Protein AF-A0A661L268-F1 (afdb_monomer)

Nearest PDB structures (foldseek):
  5jfc-assembly1_L  TM=9.411E-01  e=2.570E-18  Pyrococcus furiosus
  5jca-assembly1_L  TM=9.389E-01  e=2.711E-18  Pyrococcus furiosus
  8oh5-assembly1_C  TM=9.705E-01  e=1.851E-17  Sporomusa ovata DSM 2662
  5vj7-assembly1_A  TM=9.241E-01  e=8.315E-18  Pyrococcus furiosus COM1
  4ylf-assembly1_B  TM=8.965E-01  e=7.356E-16  Thermotoga maritima MSB8

Radius of gyration: 25.44 Å; Cα contacts (8 Å, |Δi|>4): 418; chains: 1; bounding box: 79×50×52 Å

Solvent-accessible surface area (backbone atoms only — not comparable to full-atom values): 17852 Å² total; per-residue (Å²): 120,53,59,54,73,93,63,102,68,66,50,68,48,73,92,66,55,81,80,79,60,64,76,65,79,76,41,69,60,81,81,39,63,72,60,49,70,38,66,92,38,80,54,8,50,52,55,74,73,44,88,81,78,75,79,77,80,55,57,50,33,23,63,46,27,95,62,57,44,65,55,66,60,28,52,52,30,45,76,72,69,36,44,69,62,18,40,56,55,50,47,70,64,30,64,48,46,36,51,44,28,57,69,54,86,48,48,27,33,76,43,22,75,52,42,80,80,54,76,38,63,62,59,44,56,54,41,29,51,38,39,58,53,37,72,80,42,44,68,64,51,51,51,59,50,56,74,68,34,42,70,76,66,88,44,36,37,38,29,37,18,33,16,69,68,22,46,42,51,48,43,56,42,35,40,60,14,37,46,38,39,34,34,17,58,45,82,61,79,33,39,58,61,49,38,52,45,51,55,94,64,45,49,63,66,42,53,50,48,34,51,45,54,45,38,74,69,62,43,44,77,45,56,59,43,39,78,77,76,80,42,44,74,67,58,56,53,68,73,66,42,79,43,79,45,86,31,69,78,85,91,73,75,83,81,86,89,52,94,68,66,83,38,92,90,60,73,54,67,58,61,51,33,28,44,47,55,72,70,44,86,76,93,78,78,87,86,87,85,75,90,68,88,51,72,67,35,56,52,47,53,59,52,73,75,106

pLDDT: mean 85.14, std 17.18, range [39.44, 98.56]

Mean predicted aligned error: 10.71 Å

Foldseek 3Di:
DQWDDDDDDIDGDPVPDPVPCPCVVPDCCVVVVVVCCPPVDPNNVVNVPDDCPDDPPQQQLLVQDPLSQPLPVLVVCVVVVNLLVSLVSCCVRDLQLLQQLQDPPRSSQVSAPVVVVPGGDPSSPSSNVSVVVCVVVVVVSLVVLLVQADAAPVAEEEEEALAPVSLSVLQVVLSPRYQYEYEYQAPDGHQCLLQQADCVRRPPVSSVSSVVSSVSSRYHYHYNDDEPPNHDPVRVVVVRHPYYHYPHDDQDADQPPDPCCVPPPNDGLSRQRRCVSVVHDDDDDDDDDQPDDDPSSVSSVVSSVD

Structure (mmCIF, N/CA/C/O backbone):
data_AF-A0A661L268-F1
#
_entry.id   AF-A0A661L268-F1
#
loop_
_atom_site.group_PDB
_atom_site.id
_atom_site.type_symbol
_atom_site.label_atom_id
_atom_site.label_alt_id
_atom_site.label_comp_id
_atom_site.label_asym_id
_atom_site.label_entity_id
_atom_site.label_seq_id
_atom_site.pdbx_PDB_ins_code
_atom_site.Cartn_x
_atom_site.Cartn_y
_atom_site.Cartn_z
_atom_site.occupancy
_atom_site.B_iso_or_equiv
_atom_site.auth_seq_id
_atom_site.auth_comp_id
_atom_site.auth_asym_id
_atom_site.auth_atom_id
_atom_site.pdbx_PDB_model_num
ATOM 1 N N . MET A 1 1 ? -33.347 24.280 -21.317 1.00 47.34 1 MET A N 1
ATOM 2 C CA . MET A 1 1 ? -33.512 23.571 -20.025 1.00 47.34 1 MET A CA 1
ATOM 3 C C . MET A 1 1 ? -34.023 22.179 -20.386 1.00 47.34 1 MET A C 1
ATOM 5 O O . MET A 1 1 ? -34.994 22.123 -21.113 1.00 47.34 1 MET A O 1
ATOM 9 N N . THR A 1 2 ? -33.357 21.081 -20.006 1.00 53.44 2 THR A N 1
ATOM 10 C CA . THR A 1 2 ? -33.627 19.717 -20.545 1.00 53.44 2 THR A CA 1
ATOM 11 C C . THR A 1 2 ? -35.017 19.149 -20.201 1.00 53.44 2 THR A C 1
ATOM 13 O O . THR A 1 2 ? -35.438 18.136 -20.753 1.00 53.44 2 THR A O 1
ATOM 16 N N . VAL A 1 3 ? -35.731 19.788 -19.275 1.00 46.41 3 VAL A N 1
ATOM 17 C CA . VAL A 1 3 ? -37.087 19.420 -18.866 1.00 46.41 3 VAL A CA 1
ATOM 18 C C . VAL A 1 3 ? -37.953 20.670 -18.929 1.00 46.41 3 VAL A C 1
ATOM 20 O O . VAL A 1 3 ? -37.633 21.664 -18.272 1.00 46.41 3 VAL A O 1
ATOM 23 N N . GLU A 1 4 ? -39.045 20.609 -19.688 1.00 41.91 4 GLU A N 1
ATOM 24 C CA . GLU A 1 4 ? -40.067 21.655 -19.717 1.00 41.91 4 GLU A CA 1
ATOM 25 C C . GLU A 1 4 ? -41.245 21.265 -18.807 1.00 41.91 4 GLU A C 1
ATOM 27 O O . GLU A 1 4 ? -41.875 20.220 -18.985 1.00 41.91 4 GLU A O 1
ATOM 32 N N . GLY A 1 5 ? -41.534 22.110 -17.808 1.00 44.84 5 GLY A N 1
ATOM 33 C CA . GLY A 1 5 ? -42.669 21.966 -16.884 1.00 44.84 5 GLY A CA 1
ATOM 34 C C . GLY A 1 5 ? -42.344 21.304 -15.533 1.00 44.84 5 GLY A C 1
ATOM 35 O O . GLY A 1 5 ? -41.484 20.433 -15.425 1.00 44.84 5 GLY A O 1
ATOM 36 N N . ARG A 1 6 ? -43.041 21.738 -14.468 1.00 40.06 6 ARG A N 1
ATOM 37 C CA . ARG A 1 6 ? -42.858 21.275 -13.071 1.00 40.06 6 ARG A CA 1
ATOM 38 C C . ARG A 1 6 ? -44.061 20.519 -12.475 1.00 40.06 6 ARG A C 1
ATOM 40 O O . ARG A 1 6 ? -44.167 20.454 -11.256 1.00 40.06 6 ARG A O 1
ATOM 47 N N . THR A 1 7 ? -44.940 19.899 -13.270 1.00 39.44 7 THR A N 1
ATOM 48 C CA . THR A 1 7 ? -46.013 19.031 -12.730 1.00 39.44 7 THR A CA 1
ATOM 49 C C . THR A 1 7 ? -46.392 17.848 -13.639 1.00 39.44 7 THR A C 1
ATOM 51 O O . THR A 1 7 ? -46.383 17.954 -14.859 1.00 39.44 7 THR A O 1
ATOM 54 N N . TYR A 1 8 ? -46.693 16.719 -12.973 1.00 42.81 8 TYR A N 1
ATOM 55 C CA . TYR A 1 8 ? -47.215 15.380 -13.349 1.00 42.81 8 TYR A CA 1
ATOM 56 C C . TYR A 1 8 ? -46.756 14.652 -14.631 1.00 42.81 8 TYR A C 1
ATOM 58 O O . TYR A 1 8 ? -46.670 13.425 -14.609 1.00 42.81 8 TYR A O 1
ATOM 66 N N . LYS A 1 9 ? -46.429 15.341 -15.724 1.00 45.59 9 LYS A N 1
ATOM 67 C CA . LYS A 1 9 ? -45.899 14.745 -16.961 1.00 45.59 9 LYS A CA 1
ATOM 68 C C . LYS A 1 9 ? -44.828 15.661 -17.563 1.00 45.59 9 LYS A C 1
ATOM 70 O O . LYS A 1 9 ? -45.139 16.462 -18.440 1.00 45.59 9 LYS A O 1
ATOM 75 N N . PRO A 1 10 ? -43.571 15.576 -17.095 1.00 47.88 10 PRO A N 1
ATOM 76 C CA . PRO A 1 10 ? -42.481 16.317 -17.715 1.00 47.88 10 PRO A CA 1
ATOM 77 C C . PRO A 1 10 ? -42.234 15.806 -19.139 1.00 47.88 10 PRO A C 1
ATOM 79 O O . PRO A 1 10 ? -42.134 14.596 -19.361 1.00 47.88 10 PRO A O 1
ATOM 82 N N . VAL A 1 11 ? -42.110 16.729 -20.093 1.00 49.91 11 VAL A N 1
ATOM 83 C CA . VAL A 1 11 ? -41.686 16.431 -21.467 1.00 49.91 11 VAL A CA 1
ATOM 84 C C . VAL A 1 11 ? -40.175 16.644 -21.541 1.00 49.91 11 VAL A C 1
ATOM 86 O O . VAL A 1 11 ? -39.662 17.682 -21.119 1.00 49.91 11 VAL A O 1
ATOM 89 N N . VAL A 1 12 ? -39.453 15.623 -22.008 1.00 51.44 12 VAL A N 1
ATOM 90 C CA . VAL A 1 12 ? -37.987 15.639 -22.105 1.00 51.44 12 VAL A CA 1
ATOM 91 C C . VAL A 1 12 ? -37.587 15.892 -23.547 1.00 51.44 12 VAL A C 1
ATOM 93 O O . VAL A 1 12 ? -37.919 15.097 -24.429 1.00 51.44 12 VAL A O 1
ATOM 96 N N . ASP A 1 13 ? -36.822 16.959 -23.753 1.00 55.22 13 ASP A N 1
ATOM 97 C CA . ASP A 1 13 ? -36.117 17.198 -25.006 1.00 55.22 13 ASP A CA 1
ATOM 98 C C . ASP A 1 13 ? -34.985 16.164 -25.138 1.00 55.22 13 ASP A C 1
ATOM 100 O O . ASP A 1 13 ? -34.056 16.115 -24.322 1.00 55.22 13 ASP A O 1
ATOM 104 N N . ARG A 1 14 ? -35.105 15.279 -26.135 1.00 50.19 14 ARG A N 1
ATOM 105 C CA . ARG A 1 14 ? -34.186 14.148 -26.319 1.00 50.19 14 ARG A CA 1
ATOM 106 C C . ARG A 1 14 ? -32.840 14.563 -26.896 1.00 50.19 14 ARG A C 1
ATOM 108 O O . ARG A 1 14 ? -31.861 13.874 -26.613 1.00 50.19 14 ARG A O 1
ATOM 115 N N . ASP A 1 15 ? -32.779 15.682 -27.603 1.00 49.88 15 ASP A N 1
ATOM 116 C CA . ASP A 1 15 ? -31.552 16.171 -28.231 1.00 49.88 15 ASP A CA 1
ATOM 117 C C . ASP A 1 15 ? -30.665 16.901 -27.211 1.00 49.88 15 ASP A C 1
ATOM 119 O O . ASP A 1 15 ? -29.442 16.936 -27.334 1.00 49.88 15 ASP A O 1
ATOM 123 N N . LEU A 1 16 ? -31.268 17.402 -26.128 1.00 48.94 16 LEU A N 1
ATOM 124 C CA . LEU A 1 16 ? -30.576 18.072 -25.022 1.00 48.94 16 LEU A CA 1
ATOM 125 C C . LEU A 1 16 ? -30.323 17.166 -23.798 1.00 48.94 16 LEU A C 1
ATOM 127 O O . LEU A 1 16 ? -29.794 17.626 -22.778 1.00 48.94 16 LEU A O 1
ATOM 131 N N . CYS A 1 17 ? -30.710 15.886 -23.849 1.00 51.44 17 CYS A N 1
ATOM 132 C CA . CYS A 1 17 ? -30.652 14.967 -22.710 1.00 51.44 17 CYS A CA 1
ATOM 133 C C . CYS A 1 17 ? -29.275 14.308 -22.529 1.00 51.44 17 CYS A C 1
ATOM 135 O O . CYS A 1 17 ? -28.933 13.331 -23.188 1.00 51.44 17 CYS A O 1
ATOM 137 N N . GLN A 1 18 ? -28.520 14.774 -21.530 1.00 57.06 18 GLN A N 1
ATOM 138 C CA . GLN A 1 18 ? -27.169 14.282 -21.207 1.00 57.06 18 GLN A CA 1
ATOM 139 C C . GLN A 1 18 ? -27.144 13.046 -20.276 1.00 57.06 18 GLN A C 1
ATOM 141 O O . GLN A 1 18 ? -26.116 12.741 -19.680 1.00 57.06 18 GLN A O 1
ATOM 146 N N . ARG A 1 19 ? -28.278 12.350 -20.083 1.00 54.34 19 ARG A N 1
ATOM 147 C CA . ARG A 1 19 ? -28.406 11.142 -19.227 1.00 54.34 19 ARG A CA 1
ATOM 148 C C . ARG A 1 19 ? -27.828 11.288 -17.803 1.00 54.34 19 ARG A C 1
ATOM 150 O O . ARG A 1 19 ? -27.303 10.344 -17.227 1.00 54.34 19 ARG A O 1
ATOM 157 N N . CYS A 1 20 ? -27.970 12.467 -17.200 1.00 52.91 20 CYS A N 1
ATOM 158 C CA . CYS A 1 20 ? -27.421 12.796 -15.876 1.00 52.91 20 CYS A CA 1
ATOM 159 C C . CYS A 1 20 ? -28.264 12.301 -14.677 1.00 52.91 20 CYS A C 1
ATOM 161 O O . CYS A 1 20 ? -27.927 12.581 -13.525 1.00 52.91 20 CYS A O 1
ATOM 163 N N . SER A 1 21 ? -29.378 11.609 -14.941 1.00 49.22 21 SER A N 1
ATOM 164 C CA . SER A 1 21 ? -30.290 11.012 -13.947 1.00 49.22 21 SER A CA 1
ATOM 165 C C . SER A 1 21 ? -30.896 11.983 -12.921 1.00 49.22 21 SER A C 1
ATOM 167 O O . SER A 1 21 ? -31.402 11.565 -11.884 1.00 49.22 21 SER A O 1
ATOM 169 N N . VAL A 1 22 ? -30.919 13.290 -13.205 1.00 46.75 22 VAL A N 1
ATOM 170 C CA . VAL A 1 22 ? -31.536 14.301 -12.320 1.00 46.75 22 VAL A CA 1
ATOM 171 C C . VAL A 1 22 ? -33.035 14.045 -12.109 1.00 46.75 22 VAL A C 1
ATOM 173 O O . VAL A 1 22 ? -33.542 14.253 -11.010 1.00 46.75 22 VAL A O 1
ATOM 176 N N . CYS A 1 23 ? -33.731 13.498 -13.110 1.00 50.12 23 CYS A N 1
ATOM 177 C CA . CYS A 1 23 ? -35.135 13.086 -13.009 1.00 50.12 23 CYS A CA 1
ATOM 178 C C . CYS A 1 23 ? -35.390 11.952 -11.995 1.00 50.12 23 CYS A C 1
ATOM 180 O O . CYS A 1 23 ? -36.529 11.760 -11.574 1.00 50.12 23 CYS A O 1
ATOM 182 N N . VAL A 1 24 ? -34.348 11.229 -11.570 1.00 50.34 24 VAL A N 1
ATOM 183 C CA . VAL A 1 24 ? -34.436 10.187 -10.537 1.00 50.34 24 VAL A CA 1
ATOM 184 C C . VAL A 1 24 ? -34.456 10.803 -9.133 1.00 50.34 24 VAL A C 1
ATOM 186 O O . VAL A 1 24 ? -35.160 10.303 -8.265 1.00 50.34 24 VAL A O 1
ATOM 189 N N . ARG A 1 25 ? -33.767 11.933 -8.912 1.00 47.09 25 ARG A N 1
ATOM 190 C CA . ARG A 1 25 ? -33.576 12.532 -7.573 1.00 47.09 25 ARG A CA 1
ATOM 191 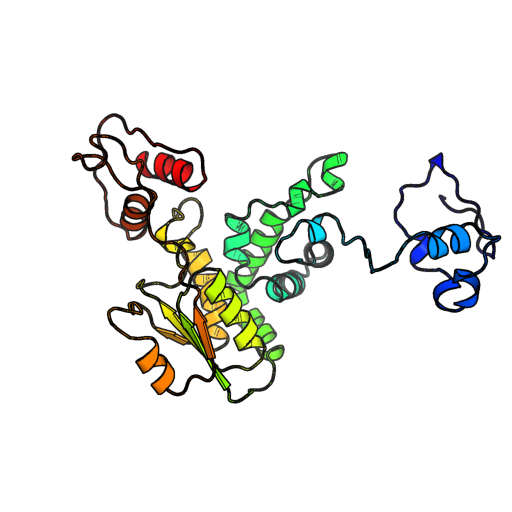C C . ARG A 1 25 ? -34.798 13.257 -7.004 1.00 47.09 25 ARG A C 1
ATOM 193 O O . ARG A 1 25 ? -34.862 13.469 -5.803 1.00 47.09 25 ARG A O 1
ATOM 200 N N . ALA A 1 26 ? -35.743 13.666 -7.848 1.00 47.81 26 ALA A N 1
ATOM 201 C CA . ALA A 1 26 ? -36.938 14.416 -7.441 1.00 47.81 26 ALA A CA 1
ATOM 202 C C . ALA A 1 26 ? -38.223 13.703 -7.881 1.00 47.81 26 ALA A C 1
ATOM 204 O O . ALA A 1 26 ? -39.188 14.339 -8.303 1.00 47.81 26 ALA A O 1
ATOM 205 N N . CYS A 1 27 ? -38.210 12.368 -7.877 1.00 50.09 27 CYS A N 1
ATOM 206 C CA . CYS A 1 27 ? -39.305 11.593 -8.426 1.00 50.09 27 CYS A CA 1
ATOM 207 C C . CYS A 1 27 ? -40.415 11.358 -7.384 1.00 50.09 27 CYS A C 1
ATOM 209 O O . CYS A 1 27 ? -40.168 10.684 -6.385 1.00 50.09 27 CYS A O 1
ATOM 211 N N . PRO A 1 28 ? -41.666 11.791 -7.642 1.00 49.34 28 PRO A N 1
ATOM 212 C CA . PRO A 1 28 ? -42.803 11.497 -6.763 1.00 49.34 28 PRO A CA 1
ATOM 213 C C . PRO A 1 28 ? -43.086 9.992 -6.590 1.00 49.34 28 PRO A C 1
ATOM 215 O O . PRO A 1 28 ? -43.796 9.605 -5.671 1.00 49.34 28 PRO A O 1
ATOM 218 N N . ALA A 1 29 ? -42.523 9.131 -7.448 1.00 47.00 29 ALA A N 1
ATOM 219 C CA . ALA A 1 29 ? -42.689 7.674 -7.409 1.00 47.00 29 ALA A CA 1
ATOM 220 C C . ALA A 1 29 ? -41.826 6.955 -6.345 1.00 47.00 29 ALA A C 1
ATOM 222 O O . ALA A 1 29 ? -41.958 5.743 -6.170 1.00 47.00 29 ALA A O 1
ATOM 223 N N . GLU A 1 30 ? -40.944 7.671 -5.638 1.00 47.78 30 GLU A N 1
ATOM 224 C CA . GLU A 1 30 ? -40.395 7.205 -4.351 1.00 47.78 30 GLU A CA 1
ATOM 225 C C . GLU A 1 30 ? -41.479 7.227 -3.258 1.00 47.78 30 GLU A C 1
ATOM 227 O O . GLU A 1 30 ? -41.501 6.366 -2.386 1.00 47.78 30 GLU A O 1
ATOM 232 N N . TYR A 1 31 ? -42.422 8.173 -3.351 1.00 45.97 31 TYR A N 1
ATOM 233 C CA . TYR A 1 31 ? -43.497 8.377 -2.376 1.00 45.97 31 TYR A CA 1
ATOM 234 C C . TYR A 1 31 ? -44.803 7.653 -2.738 1.00 45.97 31 TYR A C 1
ATOM 236 O O . TYR A 1 31 ? -45.638 7.437 -1.865 1.00 45.97 31 TYR A O 1
ATOM 244 N N . LEU A 1 32 ? -44.987 7.279 -4.011 1.00 52.84 32 LEU A N 1
ATOM 245 C CA . LEU A 1 32 ? -46.192 6.622 -4.531 1.00 52.84 32 LEU A CA 1
ATOM 246 C C . LEU A 1 32 ? -45.817 5.324 -5.276 1.00 52.84 32 LEU A C 1
ATOM 248 O O . LEU A 1 32 ? -45.635 5.344 -6.499 1.00 52.84 32 LEU A O 1
ATOM 252 N N . PRO A 1 33 ? -45.657 4.198 -4.554 1.00 55.31 33 PRO A N 1
ATOM 253 C CA . PRO A 1 33 ? -45.166 2.934 -5.108 1.00 55.31 33 PRO A CA 1
ATOM 254 C C . PRO A 1 33 ? -46.118 2.286 -6.125 1.00 55.31 33 PRO A C 1
ATOM 256 O O . PRO A 1 33 ? -45.654 1.537 -6.983 1.00 55.31 33 PRO A O 1
ATOM 259 N N . ASP A 1 34 ? -47.408 2.629 -6.108 1.00 59.69 34 ASP A N 1
ATOM 260 C CA . ASP A 1 34 ? -48.420 2.092 -7.031 1.00 59.69 34 ASP A CA 1
ATOM 261 C C . ASP A 1 34 ? -48.092 2.384 -8.506 1.00 59.69 34 ASP A C 1
ATOM 263 O O . ASP A 1 34 ? -48.377 1.588 -9.400 1.00 59.69 34 ASP A O 1
ATOM 267 N N . LEU A 1 35 ? -47.382 3.488 -8.767 1.00 57.62 35 LEU A N 1
ATOM 268 C CA . LEU A 1 35 ? -46.956 3.892 -10.110 1.00 57.62 35 LEU A CA 1
ATOM 269 C C . LEU A 1 35 ? -45.835 3.009 -10.693 1.00 57.62 35 LEU A C 1
ATOM 271 O O . LEU A 1 35 ? -45.488 3.155 -11.865 1.00 57.62 35 LEU A O 1
ATOM 275 N N . ARG A 1 36 ? -45.244 2.099 -9.904 1.00 61.03 36 ARG A N 1
ATOM 276 C CA . ARG A 1 36 ? -44.233 1.134 -10.380 1.00 61.03 36 ARG A CA 1
ATOM 277 C C . ARG A 1 36 ? -44.854 -0.032 -11.150 1.00 61.03 36 ARG A C 1
ATOM 279 O O . ARG A 1 36 ? -44.157 -0.669 -11.935 1.00 61.03 36 ARG A O 1
ATOM 286 N N . HIS A 1 37 ? -46.144 -0.291 -10.945 1.00 62.12 37 HIS A N 1
ATOM 287 C CA . HIS A 1 37 ? -46.858 -1.438 -11.512 1.00 62.12 37 HIS A CA 1
ATOM 288 C C . HIS A 1 37 ? -47.875 -1.051 -12.596 1.00 62.12 37 HIS A C 1
ATOM 290 O O . HIS A 1 37 ? -48.531 -1.926 -13.163 1.00 62.12 37 HIS A O 1
ATOM 296 N N . ASP A 1 38 ? -47.992 0.242 -12.912 1.00 69.94 38 ASP A N 1
ATOM 297 C CA . ASP A 1 38 ? -48.908 0.747 -13.935 1.00 69.94 38 ASP A CA 1
ATOM 298 C C . ASP A 1 38 ? -48.363 0.497 -15.353 1.00 69.94 38 ASP A C 1
ATOM 300 O O . ASP A 1 38 ? -47.505 1.230 -15.863 1.00 69.94 38 ASP A O 1
ATOM 304 N N . LYS A 1 39 ? -48.886 -0.561 -15.982 1.00 62.28 39 LYS A N 1
ATOM 305 C CA . LYS A 1 39 ? -48.473 -1.086 -17.293 1.00 62.28 39 LYS A CA 1
ATOM 306 C C . LYS A 1 39 ? -48.682 -0.109 -18.451 1.00 62.28 39 LYS A C 1
ATOM 308 O O . LYS A 1 39 ? -47.998 -0.251 -19.461 1.00 62.28 39 LYS A O 1
ATOM 313 N N . ASP A 1 40 ? -49.557 0.884 -18.295 1.00 60.91 40 ASP A N 1
ATOM 314 C CA . ASP A 1 40 ? -49.873 1.859 -19.347 1.00 60.91 40 ASP A CA 1
ATOM 315 C C . ASP A 1 40 ? -48.923 3.068 -19.329 1.00 60.91 40 ASP A C 1
ATOM 317 O O . ASP A 1 40 ? -49.021 3.994 -20.141 1.00 60.91 40 ASP A O 1
ATOM 321 N N . THR A 1 41 ? -47.948 3.056 -18.420 1.00 56.97 41 THR A N 1
ATOM 322 C CA . THR A 1 41 ? -46.896 4.062 -18.340 1.00 56.97 41 TH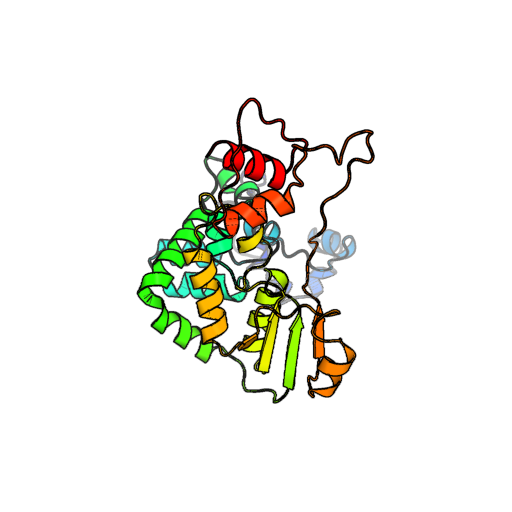R A CA 1
ATOM 323 C C . THR A 1 41 ? -45.566 3.506 -18.842 1.00 56.97 41 THR A C 1
ATOM 325 O O . THR A 1 41 ? -45.222 2.342 -18.635 1.00 56.97 41 THR A O 1
ATOM 328 N N . VAL A 1 42 ? -44.740 4.384 -19.426 1.00 49.69 42 VAL A N 1
ATOM 329 C CA . VAL A 1 42 ? -43.351 4.061 -19.811 1.00 49.69 42 VAL A CA 1
ATOM 330 C C . VAL A 1 42 ? -42.579 3.451 -18.633 1.00 49.69 42 VAL A C 1
ATOM 332 O O . VAL A 1 42 ? -41.691 2.630 -18.832 1.00 49.69 42 VAL A O 1
ATOM 335 N N . ARG A 1 43 ? -42.931 3.816 -17.394 1.00 59.50 43 ARG A N 1
ATOM 336 C CA . ARG A 1 43 ? -42.264 3.333 -16.189 1.00 59.50 43 ARG A CA 1
ATOM 337 C C . ARG A 1 43 ? -42.726 1.939 -15.767 1.00 59.50 43 ARG A C 1
ATOM 339 O O . ARG A 1 43 ? -41.857 1.116 -15.517 1.00 59.50 43 ARG A O 1
ATOM 346 N N . GLY A 1 44 ? -44.021 1.620 -15.755 1.00 63.94 44 GLY A N 1
ATOM 347 C CA . GLY A 1 44 ? -44.457 0.245 -15.474 1.00 63.94 44 GLY A CA 1
ATOM 348 C C . GLY A 1 44 ? -43.963 -0.743 -16.528 1.00 63.94 44 GLY A C 1
ATOM 349 O O . GLY A 1 44 ? -43.569 -1.854 -16.179 1.00 63.94 44 GLY A O 1
ATOM 350 N N . TYR A 1 45 ? -43.837 -0.313 -17.787 1.00 61.47 45 TYR A N 1
ATOM 351 C CA . TYR A 1 45 ? -43.158 -1.102 -18.817 1.00 61.47 45 TYR A CA 1
ATOM 352 C C . TYR A 1 45 ? -41.675 -1.366 -18.485 1.00 61.47 45 TYR A C 1
ATOM 354 O O . TYR A 1 45 ? -41.196 -2.482 -18.658 1.00 61.47 45 TYR A O 1
ATOM 362 N N . VAL A 1 46 ? -40.943 -0.369 -17.976 1.00 51.47 46 VAL A N 1
ATOM 363 C CA . VAL A 1 46 ? -39.521 -0.502 -17.599 1.00 51.47 46 VAL A CA 1
ATOM 364 C C . VAL A 1 46 ? -39.329 -1.355 -16.338 1.00 51.47 46 VAL A C 1
ATOM 366 O O . VAL A 1 46 ? -38.440 -2.196 -16.312 1.00 51.47 46 VAL A O 1
ATOM 369 N N . TYR A 1 47 ? -40.159 -1.178 -15.308 1.00 58.34 47 TYR A N 1
ATOM 370 C CA . TYR A 1 47 ? -40.027 -1.882 -14.023 1.00 58.34 47 TYR A CA 1
ATOM 371 C C . TYR A 1 47 ? -40.561 -3.322 -14.058 1.00 58.34 47 TYR A C 1
ATOM 373 O O . TYR A 1 47 ? -40.086 -4.159 -13.301 1.00 58.34 47 TYR A O 1
ATOM 381 N N . THR A 1 48 ? -41.525 -3.633 -14.932 1.00 64.56 48 THR A N 1
ATOM 382 C CA . THR A 1 48 ? -42.055 -5.005 -15.075 1.00 64.56 48 THR A CA 1
ATOM 383 C C . THR A 1 48 ? -41.106 -5.914 -15.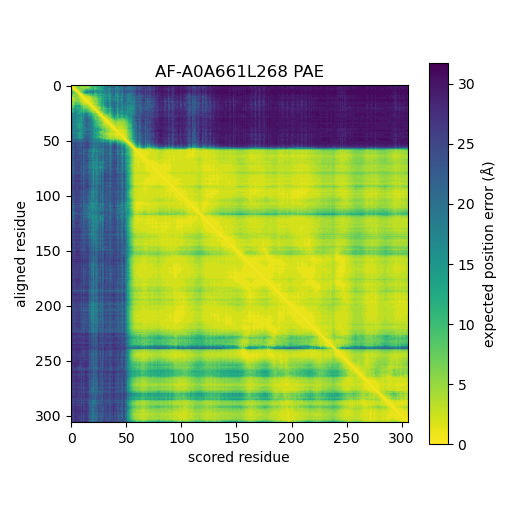861 1.00 64.56 48 THR A C 1
ATOM 385 O O . THR A 1 48 ? -41.153 -7.130 -15.706 1.00 64.56 48 THR A O 1
ATOM 388 N N . ASN A 1 49 ? -40.246 -5.339 -16.708 1.00 52.91 49 ASN A N 1
ATOM 389 C CA . ASN A 1 49 ? -39.419 -6.089 -17.659 1.00 52.91 49 ASN A CA 1
ATOM 390 C C . ASN A 1 49 ? -37.916 -6.071 -17.333 1.00 52.91 49 ASN A C 1
ATOM 392 O O . ASN A 1 49 ? -37.116 -6.544 -18.139 1.00 52.91 49 ASN A O 1
ATOM 396 N N . ILE A 1 50 ? -37.514 -5.514 -16.187 1.00 45.97 50 ILE A N 1
ATOM 397 C CA . ILE A 1 50 ? -36.113 -5.443 -15.758 1.00 45.97 50 ILE A CA 1
ATOM 398 C C . ILE A 1 50 ? -36.040 -5.837 -14.282 1.00 45.97 50 ILE A C 1
ATOM 400 O O . ILE A 1 50 ? -36.724 -5.246 -13.450 1.00 45.97 50 ILE A O 1
ATOM 404 N N . ASP A 1 51 ? -35.195 -6.816 -13.960 1.00 45.75 51 ASP A N 1
ATOM 405 C CA . ASP A 1 51 ? -34.930 -7.220 -12.580 1.00 45.75 51 ASP A CA 1
ATOM 406 C C . ASP A 1 51 ? -34.021 -6.169 -11.920 1.00 45.75 51 ASP A C 1
ATOM 408 O O . ASP A 1 51 ? -32.823 -6.079 -12.199 1.00 45.75 51 ASP A O 1
ATOM 412 N N . LEU A 1 52 ? -34.610 -5.282 -11.115 1.00 49.91 52 LEU A N 1
ATOM 413 C CA . LEU A 1 52 ? -33.922 -4.149 -10.489 1.00 49.91 52 LEU A CA 1
ATOM 414 C C . LEU A 1 52 ? -33.205 -4.578 -9.206 1.00 49.91 52 LEU A C 1
ATOM 416 O O . LEU A 1 52 ? -33.444 -4.035 -8.126 1.00 49.91 52 LEU A O 1
ATOM 420 N N . VAL A 1 53 ? -32.267 -5.514 -9.325 1.00 45.34 53 VAL A N 1
ATOM 421 C CA . VAL A 1 53 ? -31.208 -5.660 -8.323 1.00 45.34 53 VAL A CA 1
ATOM 422 C C . VAL A 1 53 ? -30.192 -4.539 -8.571 1.00 45.34 53 VAL A C 1
ATOM 424 O O . VAL A 1 53 ? -29.227 -4.692 -9.307 1.00 45.34 53 VAL A O 1
ATOM 427 N N . VAL A 1 54 ? -30.511 -3.371 -8.006 1.00 44.44 54 VAL A N 1
ATOM 428 C CA . VAL A 1 54 ? -29.643 -2.225 -7.677 1.00 44.44 54 VAL A CA 1
ATOM 429 C C . VAL A 1 54 ? -28.456 -1.991 -8.626 1.00 44.44 54 VAL A C 1
ATOM 431 O O . VAL A 1 54 ? -27.321 -2.351 -8.333 1.00 44.44 54 VAL A O 1
ATOM 434 N N . THR A 1 55 ? -28.678 -1.265 -9.720 1.00 43.34 55 THR A N 1
ATOM 435 C CA . THR A 1 55 ? -27.602 -0.495 -10.363 1.00 43.34 55 THR A CA 1
ATOM 436 C C . THR A 1 55 ? -27.723 0.963 -9.939 1.00 43.34 55 THR A C 1
ATOM 438 O O . THR A 1 55 ? -28.228 1.805 -10.685 1.00 43.34 55 THR A O 1
ATOM 441 N N . GLU A 1 56 ? -27.262 1.284 -8.730 1.00 44.88 56 GLU A N 1
ATOM 442 C CA . GLU A 1 56 ? -26.720 2.623 -8.516 1.00 44.88 56 GLU A CA 1
ATOM 443 C C . GLU A 1 56 ? -25.502 2.725 -9.434 1.00 44.88 56 GLU A C 1
ATOM 445 O O . GLU A 1 56 ? -24.484 2.073 -9.209 1.00 44.88 56 GLU A O 1
ATOM 450 N N . PHE A 1 57 ? -25.612 3.473 -10.534 1.00 55.78 57 PHE A N 1
ATOM 451 C CA . PHE A 1 57 ? -24.441 3.774 -11.347 1.00 55.78 57 PHE A CA 1
ATOM 452 C C . PHE A 1 57 ? -23.536 4.677 -10.511 1.00 55.78 57 PHE A C 1
ATOM 454 O O . PHE A 1 57 ? -23.688 5.902 -10.513 1.00 55.78 57 PHE A O 1
ATOM 461 N N . LEU A 1 58 ? -22.622 4.059 -9.760 1.00 61.19 58 LEU A N 1
ATOM 462 C CA . LEU A 1 58 ? -21.534 4.752 -9.091 1.00 61.19 58 LEU A CA 1
ATOM 463 C C . LEU A 1 58 ? -20.868 5.692 -10.107 1.00 61.19 58 LEU A C 1
ATOM 465 O O . LEU A 1 58 ? -20.765 5.344 -11.292 1.00 61.19 58 LEU A O 1
ATOM 469 N N . PRO A 1 59 ? -20.407 6.883 -9.686 1.00 73.00 59 PRO A N 1
ATOM 470 C CA . PRO A 1 59 ? -19.578 7.714 -10.543 1.00 73.00 59 PRO A CA 1
ATOM 471 C C . PRO A 1 59 ? -18.493 6.862 -11.217 1.00 73.00 59 PRO A C 1
ATOM 473 O O . PRO A 1 59 ? -17.860 6.078 -10.513 1.00 73.00 59 PRO A O 1
ATOM 476 N N . PRO A 1 60 ? -18.228 7.001 -12.529 1.00 79.81 60 PRO A N 1
ATOM 477 C CA . PRO A 1 60 ? -17.289 6.118 -13.226 1.00 79.81 60 PRO A CA 1
ATOM 478 C C . PRO A 1 60 ? -15.914 6.011 -12.554 1.00 79.81 60 PRO A C 1
ATOM 480 O O . PRO A 1 60 ? -15.341 4.931 -12.479 1.00 79.81 60 PRO A O 1
ATOM 483 N N . CYS A 1 61 ? -15.420 7.109 -11.977 1.00 81.56 61 CYS A N 1
ATOM 484 C CA . CYS A 1 61 ? -14.178 7.128 -11.210 1.00 81.56 61 CYS A CA 1
ATOM 485 C C . CYS A 1 61 ? -14.235 6.317 -9.901 1.00 81.56 61 CYS A C 1
ATOM 487 O O . CYS A 1 61 ? -13.229 5.720 -9.524 1.00 81.56 61 CYS A O 1
ATOM 489 N N . VAL A 1 62 ? -15.388 6.279 -9.226 1.00 84.75 62 VAL A N 1
ATOM 490 C CA . VAL A 1 62 ? -15.636 5.465 -8.024 1.00 84.75 62 VAL A CA 1
ATOM 491 C C . VAL A 1 62 ? -15.783 3.998 -8.425 1.00 84.75 62 VAL A C 1
ATOM 493 O O . VAL A 1 62 ? -15.102 3.147 -7.866 1.00 84.75 62 VAL A O 1
ATOM 496 N N . ALA A 1 63 ? -16.586 3.713 -9.457 1.00 79.81 63 ALA A N 1
ATOM 497 C CA . ALA A 1 63 ? -16.803 2.364 -9.985 1.00 79.81 63 ALA A CA 1
ATOM 498 C C . ALA A 1 63 ? -15.505 1.703 -10.477 1.00 79.81 63 ALA A C 1
ATOM 500 O O . ALA A 1 63 ? -15.300 0.508 -10.293 1.00 79.81 63 ALA A O 1
ATOM 501 N N . ALA A 1 64 ? -14.620 2.484 -11.101 1.00 87.38 64 ALA A N 1
ATOM 502 C CA . ALA A 1 64 ? -13.333 2.005 -11.587 1.00 87.38 64 ALA A CA 1
ATOM 503 C C . ALA A 1 64 ? -12.279 1.865 -10.479 1.00 87.38 64 ALA A C 1
ATOM 505 O O . ALA A 1 64 ? -11.248 1.233 -10.699 1.00 87.38 64 ALA A O 1
ATOM 506 N N . CYS A 1 65 ? -12.485 2.470 -9.303 1.00 91.69 65 CYS A N 1
ATOM 507 C CA . CYS A 1 65 ? -11.552 2.346 -8.194 1.00 91.69 65 CYS A CA 1
ATOM 508 C C . CYS A 1 65 ? -11.736 0.981 -7.514 1.00 91.69 65 CYS A C 1
ATOM 510 O O . CYS A 1 65 ? -12.801 0.738 -6.952 1.00 91.69 65 CYS A O 1
ATOM 512 N N . PRO A 1 66 ? -10.704 0.119 -7.441 1.00 91.12 66 PRO A N 1
ATOM 513 C CA . PRO A 1 66 ? -10.826 -1.171 -6.754 1.00 91.12 66 PRO A CA 1
ATOM 514 C C . PRO A 1 66 ? -11.121 -1.050 -5.253 1.00 91.12 66 PRO A C 1
ATOM 516 O O . PRO A 1 66 ? -11.580 -2.004 -4.639 1.00 91.12 66 PRO A O 1
ATOM 519 N N . LEU A 1 67 ? -10.834 0.117 -4.666 1.00 92.31 67 LEU A N 1
ATOM 520 C CA . LEU A 1 67 ? -11.127 0.437 -3.268 1.00 92.31 67 LEU A CA 1
ATOM 521 C C . LEU A 1 67 ? -12.492 1.121 -3.088 1.00 92.31 67 LEU A C 1
ATOM 523 O O . LEU A 1 67 ? -12.852 1.442 -1.966 1.00 92.31 67 LEU A O 1
ATOM 527 N N . GLY A 1 68 ? -13.220 1.412 -4.173 1.00 89.12 68 GLY A N 1
ATOM 528 C CA . GLY A 1 68 ? -14.512 2.100 -4.110 1.00 89.12 68 GLY A CA 1
ATOM 529 C C . GLY A 1 68 ? -14.454 3.512 -3.516 1.00 89.12 68 GLY A C 1
ATOM 530 O O . GLY A 1 68 ? -15.469 4.007 -3.042 1.00 89.12 68 GLY A O 1
ATOM 531 N N . GLN A 1 69 ? -13.281 4.158 -3.525 1.00 90.75 69 GLN A N 1
ATOM 532 C CA . GLN A 1 69 ? -13.088 5.456 -2.873 1.00 90.75 69 GLN A CA 1
ATOM 533 C C . GLN A 1 69 ? -14.024 6.521 -3.433 1.00 90.75 69 GLN A C 1
ATOM 535 O O . GLN A 1 69 ? -14.183 6.626 -4.652 1.00 90.75 69 GLN A O 1
ATOM 540 N N . ASP A 1 70 ? -14.524 7.392 -2.556 1.00 89.88 70 ASP A N 1
ATOM 541 C CA . ASP A 1 70 ? -15.354 8.532 -2.942 1.00 89.88 70 ASP A CA 1
ATOM 542 C C . ASP A 1 70 ? -14.529 9.663 -3.574 1.00 89.88 70 ASP A C 1
ATOM 544 O O . ASP A 1 70 ? -14.249 10.705 -2.979 1.00 89.88 70 ASP A O 1
ATOM 548 N N . VAL A 1 71 ? -14.117 9.426 -4.822 1.00 89.88 71 VAL A N 1
ATOM 549 C CA . VAL A 1 71 ? -13.310 10.347 -5.629 1.00 89.88 71 VAL A CA 1
ATOM 550 C C . VAL A 1 71 ? -13.932 11.732 -5.716 1.00 89.88 71 VAL A C 1
ATOM 552 O O . VAL A 1 71 ? -13.215 12.727 -5.692 1.00 89.88 71 VAL A O 1
ATOM 555 N N . ARG A 1 72 ? -15.257 11.815 -5.856 1.00 86.38 72 ARG A N 1
ATOM 556 C CA . ARG A 1 72 ? -15.921 13.104 -6.060 1.00 86.38 72 ARG A CA 1
ATOM 557 C C . ARG A 1 72 ? -15.881 13.943 -4.795 1.00 86.38 72 ARG A C 1
ATOM 559 O O . ARG A 1 72 ? -15.560 15.125 -4.891 1.00 86.38 72 ARG A O 1
ATOM 566 N N . GLU A 1 73 ? -16.159 13.330 -3.651 1.00 88.75 73 GLU A N 1
ATOM 567 C CA . GLU A 1 73 ? -16.197 14.030 -2.372 1.00 88.75 73 GLU A CA 1
ATOM 568 C C . GLU A 1 73 ? -14.827 14.615 -2.018 1.00 88.75 73 GLU A C 1
ATOM 570 O O . GLU A 1 73 ? -14.703 15.826 -1.826 1.00 88.75 73 GLU A O 1
ATOM 575 N N . TYR A 1 74 ? -13.758 13.806 -2.019 1.00 94.12 74 TYR A N 1
ATOM 576 C CA . TYR A 1 74 ? -12.447 14.337 -1.635 1.00 94.12 74 TYR A CA 1
ATOM 577 C C . TYR A 1 74 ? -11.880 15.327 -2.660 1.00 94.12 74 TYR A C 1
ATOM 579 O O . TYR A 1 74 ? -11.211 16.277 -2.266 1.00 94.12 74 TYR A O 1
ATOM 587 N N . VAL A 1 75 ? -12.162 15.178 -3.962 1.00 92.88 75 VAL A N 1
ATOM 588 C CA . VAL A 1 75 ? -11.753 16.180 -4.966 1.00 92.88 75 VAL A CA 1
ATOM 589 C C . VAL A 1 75 ? -12.490 17.503 -4.742 1.00 92.88 75 VAL A C 1
ATOM 591 O O . VAL A 1 75 ? -11.872 18.566 -4.815 1.00 92.88 75 VAL A O 1
ATOM 594 N N . GLN A 1 76 ? -13.787 17.457 -4.425 1.00 91.06 76 GLN A N 1
ATOM 595 C CA . GLN A 1 76 ? -14.564 18.656 -4.117 1.00 91.06 76 GLN A CA 1
ATOM 596 C C . GLN A 1 76 ? -14.030 19.362 -2.866 1.00 91.06 76 GLN A C 1
ATOM 598 O O . GLN A 1 76 ? -13.853 20.580 -2.887 1.00 91.06 76 GLN A O 1
ATOM 603 N N . LEU A 1 77 ? -13.730 18.616 -1.802 1.00 91.81 77 LEU A N 1
ATOM 604 C CA . LEU A 1 77 ? -13.153 19.155 -0.568 1.00 91.81 77 LEU A CA 1
ATOM 605 C C . LEU A 1 77 ? -11.786 19.808 -0.817 1.00 91.81 77 LEU A C 1
ATOM 607 O O . LEU A 1 77 ? -11.560 20.938 -0.379 1.00 91.81 77 LEU A O 1
ATOM 611 N N . LEU A 1 78 ? -10.916 19.165 -1.605 1.00 95.25 78 LEU A N 1
ATOM 612 C CA . LEU A 1 78 ? -9.634 19.747 -2.013 1.00 95.25 78 LEU A CA 1
ATOM 613 C C . LEU A 1 78 ? -9.814 21.056 -2.797 1.00 95.25 78 LEU A C 1
ATOM 615 O O . LEU A 1 78 ? -9.071 22.005 -2.565 1.00 95.25 78 LEU A O 1
ATOM 619 N N . SER A 1 79 ? -10.824 21.146 -3.671 1.00 90.75 79 SER A N 1
ATOM 620 C CA . SER A 1 79 ? -11.077 22.354 -4.478 1.00 90.75 79 SER A CA 1
ATOM 621 C C . SER A 1 79 ? -11.436 23.596 -3.652 1.00 90.75 79 SER A C 1
ATOM 623 O O . SER A 1 79 ? -11.228 24.717 -4.109 1.00 90.75 79 SER A O 1
ATOM 625 N N . VAL A 1 80 ? -11.947 23.403 -2.431 1.00 96.25 80 VAL A N 1
ATOM 626 C CA . VAL A 1 80 ? -12.304 24.481 -1.494 1.00 96.25 80 VAL A CA 1
ATOM 627 C C . VAL A 1 80 ? -11.324 24.587 -0.317 1.00 96.25 80 VAL A C 1
ATOM 629 O O . VAL A 1 80 ? -11.637 25.221 0.686 1.00 96.25 80 VAL A O 1
ATOM 632 N N . GLY A 1 81 ? -10.145 23.961 -0.422 1.00 95.19 81 GLY A N 1
ATOM 633 C CA . GLY A 1 81 ? -9.075 24.042 0.579 1.00 95.19 81 GLY A CA 1
ATOM 634 C C . GLY A 1 81 ? -9.290 23.195 1.838 1.00 95.19 81 GLY A C 1
ATOM 635 O O . GLY A 1 81 ? -8.519 23.308 2.787 1.00 95.19 81 GLY A O 1
ATOM 636 N N . LYS A 1 82 ? -10.301 22.321 1.867 1.00 96.38 82 LYS A N 1
ATOM 637 C CA . LYS A 1 82 ? -10.589 21.430 3.002 1.00 96.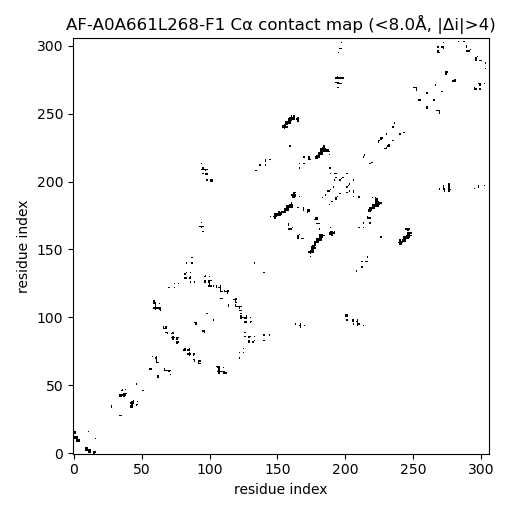38 82 LYS A CA 1
ATOM 638 C C . LYS A 1 82 ? -9.757 20.147 2.926 1.00 96.38 82 LYS A C 1
ATOM 640 O O . LYS A 1 82 ? -10.284 19.055 2.714 1.00 96.38 82 LYS A O 1
ATOM 645 N N . VAL A 1 83 ? -8.437 20.285 3.054 1.00 97.69 83 VAL A N 1
ATOM 646 C CA . VAL A 1 83 ? -7.486 19.180 2.831 1.00 97.69 83 VAL A CA 1
ATOM 647 C C . VAL A 1 83 ? -7.596 18.093 3.901 1.00 97.69 83 VAL A C 1
ATOM 649 O O . VAL A 1 83 ? -7.631 16.913 3.555 1.00 97.69 83 VAL A O 1
ATOM 652 N N . GLN A 1 84 ? -7.736 18.474 5.175 1.00 96.56 84 GLN A N 1
ATOM 653 C CA . GLN A 1 84 ? -7.946 17.531 6.279 1.00 96.56 84 GLN A CA 1
ATOM 654 C C . GLN A 1 84 ? -9.205 16.675 6.068 1.00 96.56 84 GLN A C 1
ATOM 656 O O . GLN A 1 84 ? -9.129 15.448 6.128 1.00 96.56 84 GLN A O 1
ATOM 661 N N . ASP A 1 85 ? -10.344 17.296 5.747 1.00 96.19 85 ASP A N 1
ATOM 662 C CA . ASP A 1 85 ? -11.592 16.571 5.477 1.00 96.19 85 ASP A CA 1
ATOM 663 C C . ASP A 1 85 ? -11.425 15.606 4.293 1.00 96.19 85 ASP A C 1
ATOM 665 O O . ASP A 1 85 ? -11.813 14.440 4.375 1.00 96.19 85 ASP A O 1
ATOM 669 N N . ALA A 1 86 ? -10.795 16.064 3.205 1.00 96.88 86 ALA A N 1
ATOM 670 C CA . ALA A 1 86 ? -10.530 15.243 2.028 1.00 96.88 86 ALA A CA 1
ATOM 671 C C . ALA A 1 86 ? -9.672 14.014 2.361 1.00 96.88 86 ALA A C 1
ATOM 673 O O . ALA A 1 86 ? -9.975 12.901 1.931 1.00 96.88 86 ALA A O 1
ATOM 674 N N . LEU A 1 87 ? -8.617 14.200 3.153 1.00 96.88 87 LEU A N 1
ATOM 675 C CA . LEU A 1 87 ? -7.736 13.127 3.597 1.00 96.88 87 LEU A CA 1
ATOM 676 C C . LEU A 1 87 ? -8.475 12.110 4.474 1.00 96.88 87 LEU A C 1
ATOM 678 O O . LEU A 1 87 ? -8.296 10.906 4.298 1.00 96.88 87 LEU A O 1
ATOM 682 N N . LEU A 1 88 ? -9.347 12.576 5.367 1.00 95.94 88 LEU A N 1
ATOM 683 C CA . LEU A 1 88 ? -10.177 11.711 6.202 1.00 95.94 88 LEU A CA 1
ATOM 684 C C . LEU A 1 88 ? -11.213 10.919 5.386 1.00 95.94 88 LEU A C 1
ATOM 686 O O . LEU A 1 88 ? -11.541 9.794 5.764 1.00 95.94 88 LEU A O 1
ATOM 690 N N . ILE A 1 89 ? -11.708 11.466 4.268 1.00 95.38 89 ILE A N 1
ATOM 691 C CA . ILE A 1 89 ? -12.515 10.715 3.292 1.00 95.38 89 ILE A CA 1
ATOM 692 C C . ILE A 1 89 ? -11.656 9.672 2.572 1.00 95.38 89 ILE A C 1
ATOM 694 O O . ILE A 1 89 ? -12.070 8.523 2.453 1.00 95.38 89 ILE A O 1
ATOM 698 N N . ILE A 1 90 ? -10.442 10.024 2.139 1.00 97.06 90 ILE A N 1
ATOM 699 C CA . ILE A 1 90 ? -9.530 9.078 1.479 1.00 97.06 90 ILE A CA 1
ATOM 700 C C . ILE A 1 90 ? -9.187 7.910 2.414 1.00 97.06 90 ILE A C 1
ATOM 702 O O . ILE A 1 90 ? -9.261 6.755 1.997 1.00 97.06 90 ILE A O 1
ATOM 706 N N . ARG A 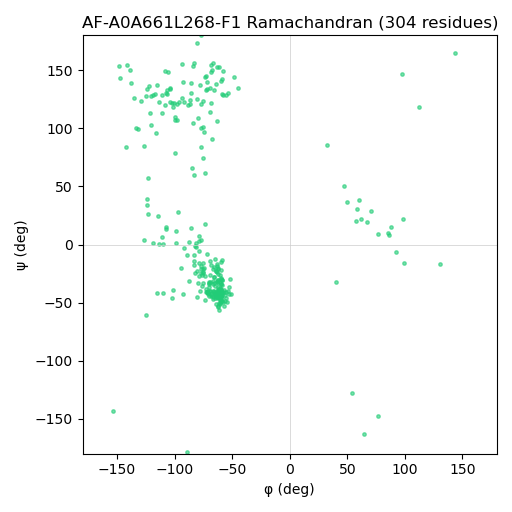1 91 ? -8.818 8.196 3.669 1.00 95.94 91 ARG A N 1
ATOM 707 C CA . ARG A 1 91 ? -8.403 7.187 4.653 1.00 95.94 91 ARG A CA 1
ATOM 708 C C . ARG A 1 91 ? -9.522 6.276 5.128 1.00 95.94 91 ARG A C 1
ATOM 710 O O . ARG A 1 91 ? -9.219 5.240 5.705 1.00 95.94 91 ARG A O 1
ATOM 717 N N . LYS A 1 92 ? -10.780 6.625 4.857 1.00 92.25 92 LYS A N 1
ATOM 718 C CA . LYS A 1 92 ? -11.928 5.768 5.154 1.00 92.25 92 LYS A CA 1
ATOM 719 C C . LYS A 1 92 ? -11.779 4.385 4.515 1.00 92.25 92 LYS A C 1
ATOM 721 O O . LYS A 1 92 ? -11.981 3.398 5.201 1.00 92.25 92 LYS A O 1
ATOM 726 N N . ASP A 1 93 ? -11.388 4.347 3.240 1.00 88.44 93 ASP A N 1
ATOM 727 C CA . ASP A 1 93 ? -11.303 3.110 2.448 1.00 88.44 93 ASP A CA 1
ATOM 728 C C . ASP A 1 93 ? -9.863 2.830 1.963 1.00 88.44 93 ASP A C 1
ATOM 730 O O . ASP A 1 93 ? -9.603 1.892 1.205 1.00 88.44 93 ASP A O 1
ATOM 734 N N . ASN A 1 94 ? -8.904 3.689 2.331 1.00 96.88 94 ASN A N 1
ATOM 735 C CA . ASN A 1 94 ? -7.520 3.603 1.881 1.00 96.88 94 ASN A CA 1
ATOM 736 C C . ASN A 1 94 ? -6.516 3.770 3.024 1.00 96.88 94 ASN A C 1
ATOM 738 O O . ASN A 1 94 ? -6.176 4.897 3.385 1.00 96.88 94 ASN A O 1
ATOM 742 N N . PRO A 1 95 ? -5.953 2.671 3.531 1.00 95.88 95 PRO A N 1
ATOM 743 C CA . PRO A 1 95 ? -4.955 2.721 4.591 1.00 95.88 95 PRO A CA 1
ATOM 744 C C . PRO A 1 95 ? -3.582 3.194 4.102 1.00 95.88 95 PRO A C 1
ATOM 746 O O . PRO A 1 95 ? -2.776 3.657 4.907 1.00 95.88 95 PRO A O 1
ATOM 749 N N . LEU A 1 96 ? -3.323 3.103 2.790 1.00 98.19 96 LEU A N 1
ATOM 750 C CA . LEU A 1 96 ? -2.034 3.413 2.164 1.00 98.19 96 LEU A CA 1
ATOM 751 C C . LEU A 1 96 ? -2.183 4.496 1.072 1.00 98.19 96 LEU A C 1
ATOM 753 O O . LEU A 1 96 ? -1.908 4.244 -0.115 1.00 98.19 96 LEU A O 1
ATOM 757 N N . PRO A 1 97 ? -2.710 5.690 1.410 1.00 97.75 97 PRO A N 1
ATOM 758 C CA . PRO A 1 97 ? -2.948 6.742 0.436 1.00 97.75 97 PRO A CA 1
ATOM 759 C C . PRO A 1 97 ? -1.661 7.298 -0.161 1.00 97.75 97 PRO A C 1
ATOM 761 O O . PRO A 1 97 ? -1.671 7.607 -1.355 1.00 97.75 97 PRO A O 1
ATOM 764 N N . GLY A 1 98 ? -0.566 7.358 0.601 1.00 97.62 98 GLY A N 1
ATOM 765 C CA . GLY A 1 98 ? 0.741 7.770 0.103 1.00 97.62 98 GLY A CA 1
ATOM 766 C C . GLY A 1 98 ? 1.236 6.811 -0.962 1.00 97.62 98 GLY A C 1
ATOM 767 O O . GLY A 1 98 ? 1.489 7.215 -2.097 1.00 97.62 98 GLY A O 1
ATOM 768 N N . VAL A 1 99 ? 1.257 5.516 -0.652 1.00 98.12 99 VAL A N 1
ATOM 769 C CA . VAL A 1 99 ? 1.630 4.466 -1.610 1.00 98.12 99 VAL A CA 1
ATOM 770 C C . VAL A 1 99 ? 0.772 4.559 -2.875 1.00 98.12 99 VAL A C 1
ATOM 772 O O . VAL A 1 99 ? 1.303 4.619 -3.988 1.00 98.12 99 VAL A O 1
ATOM 775 N N . CYS A 1 100 ? -0.553 4.647 -2.733 1.00 97.88 100 CYS A N 1
ATOM 776 C CA . CYS A 1 100 ? -1.456 4.795 -3.876 1.00 97.88 100 CYS A CA 1
ATOM 777 C C . CYS A 1 100 ? -1.207 6.092 -4.665 1.00 97.88 100 CYS A C 1
ATOM 779 O O . CYS A 1 100 ? -1.355 6.096 -5.886 1.00 97.88 100 CYS A O 1
ATOM 781 N N . GLY A 1 101 ? -0.807 7.179 -4.007 1.00 97.25 101 GLY A N 1
ATOM 782 C CA . GLY A 1 101 ? -0.434 8.438 -4.647 1.00 97.25 101 GLY A CA 1
ATOM 783 C C . GLY A 1 101 ? 0.805 8.326 -5.541 1.00 97.25 101 GLY A C 1
ATOM 784 O O . GLY A 1 101 ? 0.959 9.126 -6.459 1.00 97.25 101 GLY A O 1
ATOM 785 N N . TYR A 1 102 ? 1.674 7.333 -5.339 1.00 97.19 102 TYR A N 1
ATOM 786 C CA . TYR A 1 102 ? 2.886 7.135 -6.147 1.00 97.19 102 TYR A CA 1
ATOM 787 C C . TYR A 1 102 ? 2.754 6.016 -7.180 1.00 97.19 102 TYR A C 1
ATOM 789 O O . TYR A 1 102 ? 3.131 6.203 -8.336 1.00 97.19 102 TYR A O 1
ATOM 797 N N . VAL A 1 103 ? 2.214 4.856 -6.794 1.00 96.31 103 VAL A N 1
ATOM 798 C CA . VAL A 1 103 ? 2.287 3.641 -7.632 1.00 96.31 103 VAL A CA 1
ATOM 799 C C . VAL A 1 103 ? 0.946 3.155 -8.177 1.00 96.31 103 VAL A C 1
ATOM 801 O O . VAL A 1 103 ? 0.910 2.161 -8.899 1.00 96.31 103 VAL A O 1
ATOM 804 N N . CYS A 1 104 ? -0.167 3.835 -7.882 1.00 95.88 104 CYS A N 1
ATOM 805 C CA . CYS A 1 104 ? -1.460 3.459 -8.452 1.00 95.88 104 CYS A CA 1
ATOM 806 C C . CYS A 1 104 ? -1.478 3.634 -9.982 1.00 95.88 104 CYS A C 1
ATOM 808 O O . CYS A 1 104 ? -1.033 4.654 -10.526 1.00 95.88 104 CYS A O 1
ATOM 810 N N . HIS A 1 105 ? -2.080 2.657 -10.664 1.00 94.00 105 HIS A N 1
ATOM 811 C CA . HIS A 1 105 ? -2.364 2.678 -12.102 1.00 94.00 105 HIS A CA 1
ATOM 812 C C . HIS A 1 105 ? -3.607 3.515 -12.460 1.00 94.00 105 HIS A C 1
ATOM 814 O O . HIS A 1 105 ? -4.015 3.523 -13.613 1.00 94.00 105 HIS A O 1
ATOM 820 N N . HIS A 1 106 ? -4.177 4.227 -11.476 1.00 95.56 106 HIS A N 1
ATOM 821 C CA . HIS A 1 106 ? -5.168 5.296 -11.643 1.00 95.56 106 HIS A CA 1
ATOM 822 C C . HIS A 1 106 ? -6.336 4.955 -12.601 1.00 95.56 106 HIS A C 1
ATOM 824 O O . HIS A 1 106 ? -6.694 5.767 -13.454 1.00 95.56 106 HIS A O 1
ATOM 830 N N . PRO A 1 107 ? -7.012 3.798 -12.429 1.00 94.62 107 PRO A N 1
ATOM 831 C CA . PRO A 1 107 ? -8.139 3.412 -13.291 1.00 94.62 107 PRO A CA 1
ATOM 832 C C . PRO A 1 107 ? -9.312 4.402 -13.180 1.00 94.62 107 PRO A C 1
ATOM 834 O O . PRO A 1 107 ? -10.084 4.589 -14.117 1.00 94.62 107 PRO A O 1
ATOM 837 N N . CYS A 1 108 ? -9.411 5.102 -12.046 1.00 92.50 108 CYS A N 1
ATOM 838 C CA . CYS A 1 108 ? -10.357 6.189 -11.826 1.00 92.50 108 CYS A CA 1
ATOM 839 C C . CYS A 1 108 ? -10.150 7.390 -12.766 1.00 92.50 108 CYS A C 1
ATOM 841 O O . CYS A 1 108 ? -11.126 8.060 -13.101 1.00 92.50 108 CYS A O 1
ATOM 843 N N . GLU A 1 109 ? -8.913 7.659 -13.195 1.00 94.94 109 GLU A N 1
ATOM 844 C CA . GLU A 1 109 ? -8.596 8.713 -14.166 1.00 94.94 109 GLU A CA 1
ATOM 845 C C . GLU A 1 109 ? -8.936 8.255 -15.585 1.00 94.94 109 GLU A C 1
ATOM 847 O O . GLU A 1 109 ? -9.539 9.015 -16.337 1.00 94.94 109 GLU A O 1
ATOM 852 N N . GLN A 1 110 ? -8.661 6.988 -15.919 1.00 91.75 110 GLN A N 1
ATOM 853 C CA . GLN A 1 110 ? -9.047 6.394 -17.207 1.00 91.75 110 GLN A CA 1
ATOM 854 C C . GLN A 1 110 ? -10.568 6.396 -17.412 1.00 91.75 110 GLN A C 1
ATOM 856 O O . GLN A 1 110 ? -11.053 6.648 -18.510 1.00 91.75 110 GLN A O 1
ATOM 861 N N . ALA A 1 111 ? -11.330 6.150 -16.344 1.00 85.56 111 ALA A N 1
ATOM 862 C CA . ALA A 1 111 ? -12.789 6.200 -16.364 1.00 85.56 111 ALA A CA 1
ATOM 863 C C . ALA A 1 111 ? -13.360 7.624 -16.214 1.00 85.56 111 ALA A C 1
ATOM 865 O O . ALA A 1 111 ? -14.580 7.802 -16.175 1.00 85.56 111 ALA A O 1
ATOM 866 N N . CYS A 1 112 ? -12.520 8.652 -16.066 1.00 84.25 112 CYS A N 1
ATOM 867 C CA . CYS A 1 112 ? -12.989 9.999 -15.779 1.00 84.25 112 CYS A CA 1
ATOM 868 C C . CYS A 1 112 ? -13.744 10.588 -16.976 1.00 84.25 112 CYS A C 1
ATOM 870 O O . CYS A 1 112 ? -13.183 10.776 -18.050 1.00 84.25 112 CYS A O 1
ATOM 872 N N . VAL A 1 113 ? -15.008 10.974 -16.768 1.00 80.06 113 VAL A N 1
ATOM 873 C CA . VAL A 1 113 ? -15.852 11.573 -17.821 1.00 80.06 113 VAL A CA 1
ATOM 874 C C . VAL A 1 113 ? -15.242 12.864 -18.378 1.00 80.06 113 VAL A C 1
ATOM 876 O O . VAL A 1 113 ? -15.427 13.166 -19.554 1.00 80.06 113 VAL A O 1
ATOM 879 N N . ARG A 1 114 ? -14.472 13.609 -17.571 1.00 78.00 114 ARG A N 1
ATOM 880 C CA . ARG A 1 114 ? -13.756 14.808 -18.032 1.00 78.00 114 ARG A CA 1
ATOM 881 C C . ARG A 1 114 ? -12.762 14.490 -19.157 1.00 78.00 114 ARG A C 1
ATOM 883 O O . ARG A 1 114 ? -12.703 15.245 -20.117 1.00 78.00 114 ARG A O 1
ATOM 890 N N . GLY A 1 115 ? -12.149 13.304 -19.105 1.00 74.50 115 GLY A N 1
ATOM 891 C CA . GLY A 1 115 ? -11.247 12.773 -20.129 1.00 74.50 115 GLY A CA 1
ATOM 892 C C . GLY A 1 115 ? -11.857 12.639 -21.533 1.00 74.50 115 GLY A C 1
ATOM 893 O O . GLY A 1 115 ? -11.137 12.417 -22.497 1.00 74.50 115 GLY A O 1
ATOM 894 N N . SER A 1 116 ? -13.187 12.744 -21.669 1.00 72.75 116 SER A N 1
ATOM 895 C CA . SER A 1 116 ? -13.858 12.767 -22.979 1.00 72.75 116 SER A CA 1
ATOM 896 C C . SER A 1 116 ? -13.889 14.150 -23.641 1.00 72.75 116 SER A C 1
ATOM 898 O O . SER A 1 116 ? -14.184 14.238 -24.831 1.00 72.75 116 SER A O 1
ATOM 900 N N . TRP A 1 117 ? -13.599 15.214 -22.888 1.00 63.84 117 TRP A N 1
ATOM 901 C CA . TRP A 1 117 ? -13.587 16.598 -23.370 1.00 63.84 117 TRP A CA 1
ATOM 902 C C . TRP A 1 117 ? -12.165 17.168 -23.432 1.00 63.84 117 TRP A C 1
ATOM 904 O O . TRP A 1 117 ? -11.828 17.850 -24.395 1.00 63.84 117 TRP A O 1
ATOM 914 N N . ASP A 1 118 ? -11.345 16.891 -22.421 1.00 82.50 118 ASP A N 1
ATOM 915 C CA . ASP A 1 118 ? -9.936 17.287 -22.306 1.00 82.50 118 ASP A CA 1
ATOM 916 C C . ASP A 1 118 ? -9.188 16.283 -21.402 1.00 82.50 118 ASP A C 1
ATOM 918 O O . ASP A 1 118 ? -9.462 15.085 -21.468 1.00 82.50 118 ASP A O 1
ATOM 922 N N . ASP A 1 119 ? -8.236 16.731 -20.577 1.00 86.62 119 ASP A N 1
ATOM 923 C CA . ASP A 1 119 ? -7.494 15.849 -19.680 1.00 86.62 119 ASP A CA 1
ATOM 924 C C . ASP A 1 119 ? -8.352 15.349 -18.499 1.00 86.62 119 ASP A C 1
ATOM 926 O O . ASP A 1 119 ? -9.117 16.109 -17.889 1.00 86.62 119 ASP A O 1
ATOM 930 N N . PRO A 1 120 ? -8.215 14.068 -18.101 1.00 90.56 120 PRO A N 1
ATOM 931 C CA . PRO A 1 120 ? -8.868 13.569 -16.902 1.00 90.56 120 PRO A CA 1
ATOM 932 C C . PRO A 1 120 ? -8.370 14.318 -15.660 1.00 90.56 120 PRO A C 1
ATOM 934 O O . PRO A 1 120 ? -7.235 14.787 -15.585 1.00 90.56 120 PRO A O 1
ATOM 937 N N . VAL A 1 121 ? -9.217 14.383 -14.631 1.00 92.69 121 VAL A N 1
ATOM 938 C CA . VAL A 1 121 ? -8.800 14.923 -13.330 1.00 92.69 121 VAL A CA 1
ATOM 939 C C . VAL A 1 121 ? -7.628 14.094 -12.805 1.00 92.69 121 VAL A C 1
ATOM 941 O O . VAL A 1 121 ? -7.749 12.874 -12.720 1.00 92.69 121 VAL A O 1
ATOM 944 N N . ALA A 1 122 ? -6.538 14.750 -12.399 1.00 96.94 122 ALA A N 1
ATOM 945 C CA . ALA A 1 122 ? -5.333 14.119 -11.849 1.00 96.94 122 ALA A CA 1
ATOM 946 C C . ALA A 1 122 ? -5.551 13.595 -10.412 1.00 96.94 122 ALA A C 1
ATOM 948 O O . ALA A 1 122 ? -4.932 14.045 -9.447 1.00 96.94 122 ALA A O 1
ATOM 949 N N . ILE A 1 123 ? -6.483 12.657 -10.255 1.00 97.31 123 ILE A N 1
ATOM 950 C CA . ILE A 1 123 ? -6.956 12.090 -8.987 1.00 97.31 123 ILE A CA 1
ATOM 951 C C . ILE A 1 123 ? -5.807 11.505 -8.150 1.00 97.31 123 ILE A C 1
ATOM 953 O O . ILE A 1 123 ? -5.771 11.680 -6.930 1.00 97.31 123 ILE A O 1
ATOM 957 N N . ARG A 1 124 ? -4.856 10.809 -8.776 1.00 97.56 124 ARG A N 1
ATOM 958 C CA . ARG A 1 124 ? -3.686 10.235 -8.104 1.00 97.56 124 ARG A CA 1
ATOM 959 C C . ARG A 1 124 ? -2.760 11.322 -7.567 1.00 97.56 124 ARG A C 1
ATOM 961 O O . ARG A 1 124 ? -2.253 11.180 -6.458 1.00 97.56 124 ARG A O 1
ATOM 968 N N . GLU A 1 125 ? -2.562 12.400 -8.320 1.00 97.81 125 GLU A N 1
ATOM 969 C CA . GLU A 1 125 ? -1.711 13.519 -7.903 1.00 97.81 125 GLU A CA 1
ATOM 970 C C . GLU A 1 125 ? -2.381 14.344 -6.795 1.00 97.81 125 GLU A C 1
ATOM 972 O O . GLU A 1 125 ? -1.726 14.695 -5.819 1.00 97.81 125 GLU A O 1
ATOM 977 N N . LEU A 1 126 ? -3.701 14.549 -6.861 1.00 97.75 126 LEU A N 1
ATOM 978 C CA . LEU A 1 126 ? -4.484 15.160 -5.779 1.00 97.75 126 LEU A CA 1
ATOM 979 C C . LEU A 1 126 ? -4.419 14.338 -4.484 1.00 97.75 126 LEU A C 1
ATOM 981 O O . LEU A 1 126 ? -4.260 14.890 -3.397 1.00 97.75 126 LEU A O 1
ATOM 985 N N . LYS A 1 127 ? -4.476 13.007 -4.596 1.00 96.81 127 LYS A N 1
ATOM 986 C CA . LYS A 1 127 ? -4.257 12.102 -3.461 1.00 96.81 127 LYS A CA 1
ATOM 987 C C . LYS A 1 127 ? -2.843 12.228 -2.907 1.00 96.81 127 LYS A C 1
ATOM 989 O O . LYS A 1 127 ? -2.673 12.277 -1.694 1.00 96.81 127 LYS A O 1
ATOM 994 N N . ARG A 1 128 ? -1.835 12.297 -3.782 1.00 97.31 128 ARG A N 1
ATOM 995 C CA . ARG A 1 128 ? -0.445 12.514 -3.368 1.00 97.31 128 ARG A CA 1
ATOM 996 C C . ARG A 1 128 ? -0.319 13.836 -2.607 1.00 97.31 128 ARG A C 1
ATOM 998 O O . ARG A 1 128 ? 0.258 13.840 -1.529 1.00 97.31 128 ARG A O 1
ATOM 1005 N N . TYR A 1 129 ? -0.905 14.917 -3.119 1.00 97.88 129 TYR A N 1
ATOM 1006 C CA . TYR A 1 129 ? -0.947 16.216 -2.446 1.00 97.88 129 TYR A CA 1
ATOM 1007 C C . TYR A 1 129 ? -1.570 16.131 -1.044 1.00 97.88 129 TYR A C 1
ATOM 1009 O O . TYR A 1 129 ? -0.959 16.595 -0.086 1.00 97.88 129 TYR A O 1
ATOM 1017 N N . ALA A 1 130 ? -2.731 15.481 -0.902 1.00 97.19 130 ALA A N 1
ATOM 1018 C CA . ALA A 1 130 ? -3.391 15.321 0.397 1.00 97.19 130 ALA A CA 1
ATOM 1019 C C . ALA A 1 130 ? -2.516 14.577 1.425 1.00 97.19 130 ALA A C 1
ATOM 1021 O O . ALA A 1 130 ? -2.551 14.891 2.609 1.00 97.19 130 ALA A O 1
ATOM 1022 N N . VAL A 1 131 ? -1.704 13.614 0.979 1.00 95.81 131 VAL A N 1
ATOM 1023 C CA . VAL A 1 131 ? -0.778 12.882 1.859 1.00 95.81 131 VAL A CA 1
ATOM 1024 C C . VAL A 1 131 ? 0.453 13.707 2.211 1.00 95.81 131 VAL A C 1
ATOM 1026 O O . VAL A 1 131 ? 0.929 13.626 3.334 1.00 95.81 131 VAL A O 1
ATOM 1029 N N . HIS A 1 132 ? 0.965 14.534 1.299 1.00 96.25 132 HIS A N 1
ATOM 1030 C CA . HIS A 1 132 ? 2.038 15.472 1.656 1.00 96.25 132 HIS A CA 1
ATOM 1031 C C . HIS A 1 132 ? 1.580 16.472 2.713 1.00 96.25 132 HIS A C 1
ATOM 1033 O O . HIS A 1 132 ? 2.320 16.736 3.649 1.00 96.25 132 HIS A O 1
ATOM 1039 N N . TYR A 1 133 ? 0.335 16.943 2.625 1.00 96.81 133 TYR A N 1
ATOM 1040 C CA . TYR A 1 133 ? -0.266 17.734 3.696 1.00 96.81 133 TYR A CA 1
ATOM 1041 C C . TYR A 1 133 ? -0.315 16.964 5.028 1.00 96.81 133 TYR A C 1
ATOM 1043 O O . TYR A 1 133 ? -0.012 17.533 6.073 1.00 96.81 133 TYR A O 1
ATOM 1051 N N . GLU A 1 134 ? -0.650 15.669 5.005 1.00 96.69 134 GLU A N 1
ATOM 1052 C CA . GLU A 1 134 ? -0.668 14.829 6.209 1.00 96.69 134 GLU A CA 1
ATOM 1053 C C . GLU A 1 134 ? 0.691 14.710 6.897 1.00 96.69 134 GLU A C 1
ATOM 1055 O O . GLU A 1 134 ? 0.730 14.666 8.121 1.00 96.69 134 GLU A O 1
ATOM 1060 N N . ILE A 1 135 ? 1.789 14.645 6.139 1.00 95.00 135 ILE A N 1
ATOM 1061 C CA . ILE A 1 135 ? 3.143 14.541 6.706 1.00 95.00 135 ILE A CA 1
ATOM 1062 C C . ILE A 1 135 ? 3.418 15.719 7.652 1.00 95.00 135 ILE A C 1
ATOM 1064 O O . ILE A 1 135 ? 3.967 15.522 8.733 1.00 95.00 135 ILE A O 1
ATOM 1068 N N . ASP A 1 136 ? 2.963 16.917 7.285 1.00 95.38 136 ASP A N 1
ATOM 1069 C CA . ASP A 1 136 ? 3.147 18.130 8.087 1.00 95.38 136 ASP A CA 1
ATOM 1070 C C . ASP A 1 136 ? 2.099 18.289 9.210 1.00 95.38 136 ASP A C 1
ATOM 1072 O O . ASP A 1 136 ? 2.317 19.050 10.149 1.00 95.38 136 ASP A O 1
ATOM 1076 N N . HIS A 1 137 ? 0.970 17.571 9.138 1.00 96.31 137 HIS A N 1
ATOM 1077 C CA . HIS A 1 137 ? -0.179 17.698 10.058 1.00 96.31 137 HIS A CA 1
ATOM 1078 C C . HIS A 1 137 ? -0.534 16.368 10.741 1.00 96.31 137 HIS A C 1
ATOM 1080 O O . HIS A 1 137 ? -1.681 16.114 11.113 1.00 96.31 137 HIS A O 1
ATOM 1086 N N . GLN A 1 138 ? 0.451 15.483 10.884 1.00 94.88 138 GLN A N 1
ATOM 1087 C CA . GLN A 1 138 ? 0.238 14.084 11.246 1.00 94.88 138 GLN A CA 1
ATOM 1088 C C . GLN A 1 138 ? -0.514 13.911 12.578 1.00 94.88 138 GLN A C 1
ATOM 1090 O O . GLN A 1 138 ? -1.382 13.043 12.682 1.00 94.88 138 GLN A O 1
ATOM 1095 N N . GLU A 1 139 ? -0.195 14.716 13.594 1.00 95.56 139 GLU A N 1
ATOM 1096 C CA . GLU A 1 139 ? -0.804 14.607 14.926 1.00 95.56 139 GLU A CA 1
ATOM 1097 C C . GLU A 1 139 ? -2.320 14.839 14.884 1.00 95.56 139 GLU A C 1
ATOM 1099 O O . GLU A 1 139 ? -3.084 14.029 15.410 1.00 95.56 139 GLU A O 1
ATOM 1104 N N . GLU A 1 140 ? -2.762 15.883 14.181 1.00 95.69 140 GLU A N 1
ATOM 1105 C CA . GLU A 1 140 ? -4.180 16.233 14.038 1.00 95.69 140 GLU A CA 1
ATOM 1106 C C . GLU A 1 140 ? -4.968 15.124 13.331 1.00 95.69 140 GLU A C 1
ATOM 1108 O O . GLU A 1 140 ? -6.095 14.797 13.713 1.00 95.69 140 GLU A O 1
ATOM 1113 N N . ILE A 1 141 ? -4.367 14.502 12.313 1.00 95.88 141 ILE A N 1
ATOM 1114 C CA . ILE A 1 141 ? -5.001 13.411 11.570 1.00 95.88 141 ILE A CA 1
ATOM 1115 C C . ILE A 1 141 ? -5.074 12.138 12.409 1.00 95.88 141 ILE A C 1
ATOM 1117 O O . ILE A 1 141 ? -6.100 11.457 12.398 1.00 95.88 141 ILE A O 1
ATOM 1121 N N . ILE A 1 142 ? -4.019 11.817 13.160 1.00 97.00 142 ILE A N 1
ATOM 1122 C CA . ILE A 1 142 ? -4.013 10.661 14.061 1.00 97.00 142 ILE A CA 1
ATOM 1123 C C . ILE A 1 142 ? -5.105 10.803 15.122 1.00 97.00 142 ILE A C 1
ATOM 1125 O O . ILE A 1 142 ? -5.830 9.836 15.357 1.00 97.00 142 ILE A O 1
ATOM 1129 N N . GLU A 1 143 ? -5.250 11.974 15.742 1.00 97.19 143 GLU A N 1
ATOM 1130 C CA . GLU A 1 143 ? -6.304 12.198 16.736 1.00 97.19 143 GLU A CA 1
ATOM 1131 C C . GLU A 1 143 ? -7.698 12.078 16.107 1.00 97.19 143 GLU A C 1
ATOM 1133 O O . GLU A 1 143 ? -8.518 11.297 16.594 1.00 97.19 143 GLU A O 1
ATOM 1138 N N . ALA A 1 144 ? -7.933 12.698 14.945 1.00 96.50 144 ALA A N 1
ATOM 1139 C CA . ALA A 1 144 ? -9.202 12.561 14.225 1.00 96.50 144 ALA A CA 1
ATOM 1140 C C . ALA A 1 144 ? -9.531 11.101 13.842 1.00 96.50 144 ALA A C 1
ATOM 1142 O O . ALA A 1 144 ? -10.696 10.694 13.835 1.00 96.50 144 ALA A O 1
ATOM 1143 N N . LEU A 1 145 ? -8.525 10.281 13.521 1.00 96.31 145 LEU A N 1
ATOM 1144 C CA . LEU A 1 145 ? -8.716 8.852 13.262 1.00 96.31 145 LEU A CA 1
ATOM 1145 C C . LEU A 1 145 ? -8.994 8.069 14.552 1.00 96.31 145 LEU A C 1
ATOM 1147 O O . LEU A 1 145 ? -9.873 7.209 14.559 1.00 96.31 145 LEU A O 1
ATOM 1151 N N . LYS A 1 146 ? -8.297 8.366 15.655 1.00 96.44 146 LYS A N 1
ATOM 1152 C CA . LYS A 1 146 ? -8.549 7.727 16.957 1.00 96.44 146 LYS A CA 1
ATOM 1153 C C . LYS A 1 146 ? -9.965 7.997 17.457 1.00 96.44 146 LYS A C 1
ATOM 1155 O O . LYS A 1 146 ? -10.592 7.076 17.967 1.00 96.44 146 LYS A O 1
ATOM 1160 N N . GLU A 1 147 ? -10.490 9.204 17.260 1.00 95.56 147 GLU A N 1
ATOM 1161 C CA . GLU A 1 147 ? -11.875 9.551 17.609 1.00 95.56 147 GLU A CA 1
ATOM 1162 C C . GLU A 1 147 ? -12.912 8.725 16.832 1.00 95.56 147 GLU A C 1
ATOM 1164 O O . GLU A 1 147 ? -13.987 8.420 17.347 1.00 95.56 147 GLU A O 1
ATOM 1169 N N . ARG A 1 148 ? -12.587 8.319 15.599 1.00 94.25 148 ARG A N 1
ATOM 1170 C CA . ARG A 1 148 ? -13.447 7.476 14.749 1.00 94.25 148 ARG A CA 1
ATOM 1171 C C . ARG A 1 148 ? -13.327 5.982 15.054 1.00 94.25 148 ARG A C 1
ATOM 1173 O O . ARG A 1 148 ? -14.095 5.188 14.507 1.00 94.25 148 ARG A O 1
ATOM 1180 N N . LYS A 1 149 ? -12.365 5.575 15.885 1.00 95.25 149 LYS A N 1
ATOM 1181 C CA . LYS A 1 149 ? -12.147 4.174 16.248 1.00 95.25 149 LYS A CA 1
ATOM 1182 C C . LYS A 1 149 ? -13.296 3.674 17.120 1.00 95.25 149 LYS A C 1
ATOM 1184 O O . LYS A 1 149 ? -13.707 4.318 18.082 1.00 95.25 149 LYS A O 1
ATOM 1189 N N . HIS A 1 150 ? -13.802 2.488 16.806 1.00 96.31 150 HIS A N 1
ATOM 1190 C CA . HIS A 1 150 ? -14.827 1.840 17.614 1.00 96.31 150 HIS A CA 1
ATOM 1191 C C . HIS A 1 150 ? -14.278 1.445 18.992 1.00 96.31 150 HIS A C 1
ATOM 1193 O O . HIS A 1 150 ? -13.077 1.222 19.178 1.00 96.31 150 HIS A O 1
ATOM 1199 N N . SER A 1 151 ? -15.181 1.305 19.964 1.00 96.12 151 SER A N 1
ATOM 1200 C CA . SER A 1 151 ? -14.828 0.838 21.302 1.00 96.12 151 SER A CA 1
ATOM 1201 C C . SER A 1 151 ? -14.161 -0.542 21.268 1.00 96.12 151 SER A C 1
ATOM 1203 O O . SER A 1 151 ? -14.417 -1.375 20.394 1.00 96.12 151 SER A O 1
ATOM 1205 N N . ALA A 1 152 ? -13.273 -0.778 22.236 1.00 96.19 152 ALA A N 1
ATOM 1206 C CA . ALA A 1 152 ? -12.497 -2.006 22.304 1.00 96.19 152 ALA A CA 1
ATOM 1207 C C . ALA A 1 152 ? -13.408 -3.242 22.375 1.00 96.19 152 ALA A C 1
ATOM 1209 O O . ALA A 1 152 ? -14.274 -3.345 23.244 1.00 96.19 152 ALA A O 1
ATOM 1210 N N . ARG A 1 153 ? -13.166 -4.220 21.496 1.00 94.81 153 ARG A N 1
ATOM 1211 C CA . ARG A 1 153 ? -13.935 -5.475 21.448 1.00 94.81 153 ARG A CA 1
ATOM 1212 C C . ARG A 1 153 ? -13.377 -6.581 22.343 1.00 94.81 153 ARG A C 1
ATOM 1214 O O . ARG A 1 153 ? -14.004 -7.627 22.478 1.00 94.81 153 ARG A O 1
ATOM 1221 N N . GLY A 1 154 ? -12.185 -6.386 22.913 1.00 93.94 154 GLY A N 1
ATOM 1222 C CA . GLY A 1 154 ? -11.510 -7.382 23.757 1.00 93.94 154 GLY A CA 1
ATOM 1223 C C . GLY A 1 154 ? -11.057 -8.642 23.008 1.00 93.94 154 GLY A C 1
ATOM 1224 O O . GLY A 1 154 ? -10.843 -9.679 23.631 1.00 93.94 154 GLY A O 1
ATOM 1225 N N . LYS A 1 155 ? -10.940 -8.564 21.677 1.00 95.88 155 LYS A N 1
ATOM 1226 C CA . LYS A 1 155 ? -10.565 -9.668 20.786 1.00 95.88 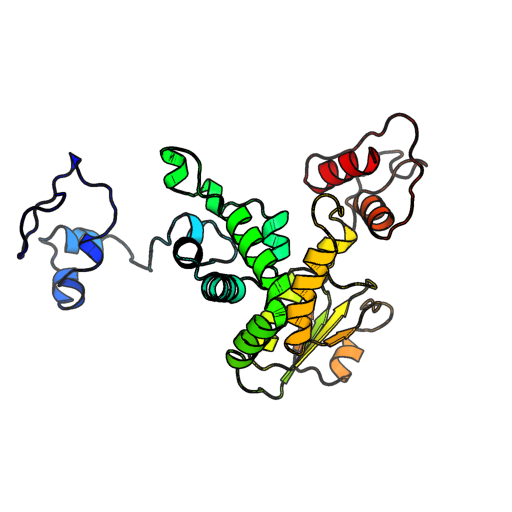155 LYS A CA 1
ATOM 1227 C C . LYS A 1 155 ? -9.232 -9.387 20.103 1.00 95.88 155 LYS A C 1
ATOM 1229 O O . LYS A 1 155 ? -8.998 -8.261 19.660 1.00 95.88 155 LYS A O 1
ATOM 1234 N N . LYS A 1 156 ? -8.377 -10.408 20.024 1.00 96.50 156 LYS A N 1
ATOM 1235 C CA . LYS A 1 156 ? -7.013 -10.320 19.490 1.00 96.50 156 LYS A CA 1
ATOM 1236 C C . LYS A 1 156 ? -6.915 -11.008 18.135 1.00 96.50 156 LYS A C 1
ATOM 1238 O O . LYS A 1 156 ? -7.309 -12.165 18.003 1.00 96.50 156 LYS A O 1
ATOM 1243 N N . VAL A 1 157 ? -6.345 -10.328 17.148 1.00 97.44 157 VAL A N 1
ATOM 1244 C CA . VAL A 1 157 ? -6.106 -10.883 15.811 1.00 97.44 157 VAL A CA 1
ATOM 1245 C C . VAL A 1 157 ? -4.631 -10.756 15.471 1.00 97.44 157 VAL A C 1
ATOM 1247 O O . VAL A 1 157 ? -4.035 -9.696 15.656 1.00 97.44 157 VAL A O 1
ATOM 1250 N N . VAL A 1 158 ? -4.058 -11.836 14.946 1.00 97.31 158 VAL A N 1
ATOM 1251 C CA . VAL A 1 158 ? -2.711 -11.825 14.376 1.00 97.31 158 VAL A CA 1
ATOM 1252 C C . VAL A 1 158 ? -2.776 -11.904 12.860 1.00 97.31 158 VAL A C 1
ATOM 1254 O O . VAL A 1 158 ? -3.497 -12.723 12.287 1.00 97.31 158 VAL A O 1
ATOM 1257 N N . ILE A 1 159 ? -2.017 -11.038 12.203 1.00 97.88 159 ILE A N 1
ATOM 1258 C CA . ILE A 1 159 ? -1.911 -10.963 10.751 1.00 97.88 159 ILE A CA 1
ATOM 1259 C C . ILE A 1 159 ? -0.491 -11.370 10.372 1.00 97.88 159 ILE A C 1
ATOM 1261 O O . ILE A 1 159 ? 0.478 -10.775 10.835 1.00 97.88 159 ILE A O 1
ATOM 1265 N N . VAL A 1 160 ? -0.362 -12.394 9.535 1.00 96.94 160 VAL A N 1
ATOM 1266 C CA . VAL A 1 160 ? 0.923 -12.892 9.042 1.00 96.94 160 VAL A CA 1
ATOM 1267 C C . VAL A 1 160 ? 1.185 -12.294 7.666 1.00 96.94 160 VAL A C 1
ATOM 1269 O O . VAL A 1 160 ? 0.561 -12.693 6.684 1.00 96.94 160 VAL A O 1
ATOM 1272 N N . GLY A 1 161 ? 2.123 -11.358 7.598 1.00 97.56 161 GLY A N 1
ATOM 1273 C CA . GLY A 1 161 ? 2.476 -10.575 6.421 1.00 97.56 161 GLY A CA 1
ATOM 1274 C C . GLY A 1 161 ? 2.096 -9.104 6.592 1.00 97.56 161 GLY A C 1
ATOM 1275 O O . GLY A 1 161 ? 0.924 -8.760 6.693 1.00 97.56 161 GLY A O 1
ATOM 1276 N N . ALA A 1 162 ? 3.091 -8.225 6.556 1.00 97.88 162 ALA A N 1
ATOM 1277 C CA . ALA A 1 162 ? 2.998 -6.770 6.592 1.00 97.88 162 ALA A CA 1
ATOM 1278 C C . ALA A 1 162 ? 3.055 -6.152 5.182 1.00 97.88 162 ALA A C 1
ATOM 1280 O O . ALA A 1 162 ? 3.522 -5.028 5.008 1.00 97.88 162 ALA A O 1
ATOM 1281 N N . GLY A 1 163 ? 2.611 -6.882 4.155 1.00 98.12 163 GLY A N 1
ATOM 1282 C CA . GLY A 1 163 ? 2.374 -6.329 2.818 1.00 98.12 163 GLY A CA 1
ATOM 1283 C C . GLY A 1 163 ? 1.062 -5.526 2.743 1.00 98.12 163 GLY A C 1
ATOM 1284 O O . GLY A 1 163 ? 0.324 -5.475 3.727 1.00 98.12 163 GLY A O 1
ATOM 1285 N N . PRO A 1 164 ? 0.705 -4.952 1.576 1.00 97.81 164 PRO A N 1
ATOM 1286 C CA . PRO A 1 164 ? -0.488 -4.109 1.417 1.00 97.81 164 PRO A CA 1
ATOM 1287 C C . PRO A 1 164 ? -1.784 -4.735 1.943 1.00 97.81 164 PRO A C 1
ATOM 1289 O O . PRO A 1 164 ? -2.547 -4.071 2.635 1.00 97.81 164 PRO A O 1
ATOM 1292 N N . ALA A 1 165 ? -2.009 -6.025 1.672 1.00 98.00 165 ALA A N 1
ATOM 1293 C CA . ALA A 1 165 ? -3.198 -6.737 2.141 1.00 98.00 165 ALA A CA 1
ATOM 1294 C C . ALA A 1 165 ? -3.246 -6.865 3.674 1.00 98.00 165 ALA A C 1
ATOM 1296 O O . ALA A 1 165 ? -4.293 -6.655 4.281 1.00 98.00 165 ALA A O 1
ATOM 1297 N N . GLY A 1 166 ? -2.112 -7.182 4.304 1.00 98.44 166 GLY A N 1
ATOM 1298 C CA . GLY A 1 166 ? -2.022 -7.307 5.756 1.00 98.44 166 GLY A CA 1
ATOM 1299 C C . GLY A 1 166 ? -2.129 -5.961 6.463 1.00 98.44 166 GLY A C 1
ATOM 1300 O O . GLY A 1 166 ? -2.847 -5.850 7.449 1.00 98.44 166 GLY A O 1
ATOM 1301 N N . LEU A 1 167 ? -1.497 -4.922 5.912 1.00 98.56 167 LEU A N 1
ATOM 1302 C CA . LEU A 1 167 ? -1.616 -3.545 6.398 1.00 98.56 167 LEU A CA 1
ATOM 1303 C C . LEU A 1 167 ? -3.052 -3.027 6.285 1.00 98.56 167 LEU A C 1
ATOM 1305 O O . LEU A 1 167 ? -3.545 -2.398 7.217 1.00 98.56 167 LEU A O 1
ATOM 1309 N N . ALA A 1 168 ? -3.744 -3.334 5.184 1.00 98.19 168 ALA A N 1
ATOM 1310 C CA . ALA A 1 168 ? -5.139 -2.949 5.026 1.00 98.19 168 ALA A CA 1
ATOM 1311 C C . ALA A 1 168 ? -6.058 -3.671 6.013 1.00 98.19 168 ALA A C 1
ATOM 1313 O O . ALA A 1 168 ? -6.863 -3.035 6.685 1.00 98.19 168 ALA A O 1
ATOM 1314 N N . CYS A 1 169 ? -5.875 -4.982 6.179 1.00 98.38 169 CYS A N 1
ATOM 1315 C CA . CYS A 1 169 ? -6.594 -5.749 7.189 1.00 98.38 169 CYS A CA 1
ATOM 1316 C C . CYS A 1 169 ? -6.320 -5.225 8.610 1.00 98.38 169 CYS A C 1
ATOM 1318 O O . CYS A 1 169 ? -7.248 -5.100 9.407 1.00 98.38 169 CYS A O 1
ATOM 1320 N N . ALA A 1 170 ? -5.069 -4.870 8.916 1.00 98.56 170 ALA A N 1
ATOM 1321 C CA . ALA A 1 170 ? -4.687 -4.320 10.210 1.00 98.56 170 ALA A CA 1
ATOM 1322 C C . ALA A 1 170 ? -5.383 -2.986 10.490 1.00 98.56 170 ALA A C 1
ATOM 1324 O O . ALA A 1 170 ? -5.915 -2.802 11.582 1.00 98.56 170 ALA A O 1
ATOM 1325 N N . PHE A 1 171 ? -5.406 -2.089 9.500 1.00 98.38 171 PHE A N 1
ATOM 1326 C CA . PHE A 1 171 ? -6.085 -0.801 9.594 1.00 98.38 171 PHE A CA 1
ATOM 1327 C C . PHE A 1 171 ? -7.591 -0.967 9.835 1.00 98.38 171 PHE A C 1
ATOM 1329 O O . PHE A 1 171 ? -8.120 -0.430 10.803 1.00 98.38 171 PHE A O 1
ATOM 1336 N N . GLU A 1 172 ? -8.273 -1.774 9.024 1.00 97.44 172 GLU A N 1
ATOM 1337 C CA . GLU A 1 172 ? -9.713 -2.008 9.184 1.00 97.44 172 GLU A CA 1
ATOM 1338 C C . GLU A 1 172 ? -10.045 -2.583 10.566 1.00 97.44 172 GLU A C 1
ATOM 1340 O O . GLU A 1 172 ? -10.912 -2.083 11.285 1.00 97.44 172 GLU A O 1
ATOM 1345 N N . LEU A 1 173 ? -9.319 -3.621 10.992 1.00 98.12 173 LEU A N 1
ATOM 1346 C CA . LEU A 1 173 ? -9.606 -4.278 12.261 1.00 98.12 173 LEU A CA 1
ATOM 1347 C C . LEU A 1 173 ? -9.245 -3.404 13.469 1.00 98.12 173 LEU A C 1
ATOM 1349 O O . LEU A 1 173 ? -9.984 -3.411 14.458 1.00 98.12 173 LEU A O 1
ATOM 1353 N N . VAL A 1 174 ? -8.160 -2.621 13.413 1.00 98.12 174 VAL A N 1
ATOM 1354 C CA . VAL A 1 174 ? -7.842 -1.698 14.510 1.00 98.12 174 VAL A CA 1
ATOM 1355 C C . VAL A 1 174 ? -8.904 -0.606 14.617 1.00 98.12 174 VAL A C 1
ATOM 1357 O O . VAL A 1 174 ? -9.344 -0.314 15.727 1.00 98.12 174 VAL A O 1
ATOM 1360 N N . MET A 1 175 ? -9.404 -0.080 13.494 1.00 97.56 175 MET A N 1
ATOM 1361 C CA . MET A 1 175 ? -10.504 0.891 13.477 1.00 97.56 175 MET A CA 1
ATOM 1362 C C . MET A 1 175 ? -11.809 0.303 14.035 1.00 97.56 175 MET A C 1
ATOM 1364 O O . MET A 1 175 ? -12.566 1.003 14.703 1.00 97.56 175 MET A O 1
ATOM 1368 N N . GLN A 1 176 ? -12.036 -1.003 13.866 1.00 97.44 176 GLN A N 1
ATOM 1369 C CA . GLN A 1 176 ? -13.175 -1.731 14.440 1.00 97.44 176 GLN A CA 1
ATOM 1370 C C . GLN A 1 176 ? -13.025 -2.107 15.928 1.00 97.44 176 GLN A C 1
ATOM 1372 O O . GLN A 1 176 ? -13.920 -2.759 16.482 1.00 97.44 176 GLN A O 1
ATOM 1377 N N . GLY A 1 177 ? -11.934 -1.697 16.586 1.00 97.38 177 GLY A N 1
ATOM 1378 C CA . GLY A 1 177 ? -11.721 -1.876 18.026 1.00 97.38 177 GLY A CA 1
ATOM 1379 C C . GLY A 1 177 ? -11.066 -3.206 18.422 1.00 97.38 177 GLY A C 1
ATOM 1380 O O . GLY A 1 177 ? -11.107 -3.584 19.596 1.00 97.38 177 GLY A O 1
ATOM 1381 N N . TYR A 1 178 ? -10.475 -3.937 17.475 1.00 98.12 178 TYR A N 1
ATOM 1382 C CA . TYR A 1 178 ? -9.713 -5.158 17.756 1.00 98.12 178 TYR A CA 1
ATOM 1383 C C . TYR A 1 178 ? -8.259 -4.839 18.144 1.00 98.12 178 TYR A C 1
ATOM 1385 O O . TYR A 1 178 ? -7.698 -3.818 17.744 1.00 98.12 178 TYR A O 1
ATOM 1393 N N . THR A 1 179 ? -7.630 -5.730 18.914 1.00 97.88 179 THR A N 1
ATOM 1394 C CA . THR A 1 179 ? -6.189 -5.668 19.203 1.00 97.88 179 THR A CA 1
ATOM 1395 C C . THR A 1 179 ? -5.433 -6.427 18.121 1.00 97.88 179 THR A C 1
ATOM 1397 O O . THR A 1 179 ? -5.673 -7.622 17.940 1.00 97.88 179 THR A O 1
ATOM 1400 N N . ILE A 1 180 ? -4.538 -5.741 17.409 1.00 98.31 180 ILE A N 1
ATOM 1401 C CA . ILE A 1 180 ? -3.883 -6.271 16.210 1.00 98.31 180 ILE A CA 1
ATOM 1402 C C . ILE A 1 180 ? -2.380 -6.393 16.411 1.00 98.31 180 ILE A C 1
ATOM 1404 O O . ILE A 1 180 ? -1.718 -5.416 16.759 1.00 98.31 180 ILE A O 1
ATOM 1408 N N . THR A 1 181 ? -1.860 -7.574 16.087 1.00 97.75 181 THR A N 1
ATOM 1409 C CA . THR A 1 181 ? -0.427 -7.836 15.951 1.00 97.75 181 THR A CA 1
ATOM 1410 C C . THR A 1 181 ? -0.142 -8.273 14.515 1.00 97.75 181 THR A C 1
ATOM 1412 O O . THR A 1 181 ? -0.780 -9.189 13.999 1.00 97.75 181 THR A O 1
ATOM 1415 N N . VAL A 1 182 ? 0.818 -7.636 13.855 1.00 98.19 182 VAL A N 1
ATOM 1416 C CA . VAL A 1 182 ? 1.273 -7.986 12.506 1.00 98.19 182 VAL A CA 1
ATOM 1417 C C . VAL A 1 182 ? 2.662 -8.608 12.604 1.00 98.19 182 VAL A C 1
ATOM 1419 O O . VAL A 1 182 ? 3.595 -7.962 13.071 1.00 98.19 182 VAL A O 1
ATOM 1422 N N . MET A 1 183 ? 2.809 -9.850 12.154 1.00 96.69 183 MET A N 1
ATOM 1423 C CA . MET A 1 183 ? 4.087 -10.563 12.085 1.00 96.69 183 MET A CA 1
ATOM 1424 C C . MET A 1 183 ? 4.576 -10.607 10.638 1.00 96.69 183 MET A C 1
ATOM 1426 O O . MET A 1 183 ? 3.797 -10.954 9.752 1.00 96.69 183 MET A O 1
ATOM 1430 N N . ASP A 1 184 ? 5.845 -10.302 10.377 1.00 96.25 184 ASP A N 1
ATOM 1431 C CA . ASP A 1 184 ? 6.409 -10.362 9.022 1.00 96.25 184 ASP A CA 1
ATOM 1432 C C . ASP A 1 184 ? 7.819 -10.961 9.001 1.00 96.25 184 ASP A C 1
ATOM 1434 O O . ASP A 1 184 ? 8.576 -10.836 9.960 1.00 96.25 184 ASP A O 1
ATOM 1438 N N . ALA A 1 185 ? 8.169 -11.606 7.887 1.00 94.81 185 ALA A N 1
ATOM 1439 C CA . ALA A 1 185 ? 9.471 -12.232 7.684 1.00 94.81 185 ALA A CA 1
ATOM 1440 C C . ALA A 1 185 ? 10.594 -11.224 7.390 1.00 94.81 185 ALA A C 1
ATOM 1442 O O . ALA A 1 185 ? 11.766 -11.546 7.579 1.00 94.81 185 ALA A O 1
ATOM 1443 N N . LEU A 1 186 ? 10.258 -10.042 6.877 1.00 93.19 186 LEU A N 1
ATOM 1444 C CA . LEU A 1 186 ? 11.185 -8.953 6.613 1.00 93.19 186 LEU A CA 1
ATOM 1445 C C . LEU A 1 186 ? 11.443 -8.140 7.883 1.00 93.19 186 LEU A C 1
ATOM 1447 O O . LEU A 1 186 ? 10.617 -8.070 8.792 1.00 93.19 186 LEU A O 1
ATOM 1451 N N . ALA A 1 187 ? 12.594 -7.469 7.911 1.00 92.56 187 ALA A N 1
ATOM 1452 C CA . ALA A 1 187 ? 12.961 -6.568 9.001 1.00 92.56 187 ALA A CA 1
ATOM 1453 C C . ALA A 1 187 ? 12.104 -5.289 9.033 1.00 92.56 187 ALA A C 1
ATOM 1455 O O . ALA A 1 187 ? 11.935 -4.685 10.089 1.00 92.56 187 ALA A O 1
ATOM 1456 N N . GLN A 1 188 ? 11.569 -4.873 7.881 1.00 92.62 188 GLN A N 1
ATOM 1457 C CA . GLN A 1 188 ? 10.719 -3.693 7.753 1.00 92.62 188 GLN A CA 1
ATOM 1458 C C . GLN A 1 188 ? 9.351 -4.072 7.171 1.00 92.62 188 GLN A C 1
ATOM 1460 O O . GLN A 1 188 ? 9.291 -4.837 6.203 1.00 92.62 188 GLN A O 1
ATOM 1465 N N . PRO A 1 189 ? 8.250 -3.530 7.722 1.00 96.12 189 PRO A N 1
ATOM 1466 C CA . PRO A 1 189 ? 6.921 -3.734 7.166 1.00 96.12 189 PRO A CA 1
ATOM 1467 C C . PRO A 1 189 ? 6.779 -3.034 5.805 1.00 96.12 189 PRO A C 1
ATOM 1469 O O . PRO A 1 189 ? 7.450 -2.047 5.518 1.00 96.12 189 PRO A O 1
ATOM 1472 N N . GLY A 1 190 ? 5.877 -3.538 4.966 1.00 96.06 190 GLY A N 1
ATOM 1473 C CA . GLY A 1 190 ? 5.597 -3.027 3.620 1.00 96.06 190 GLY A CA 1
ATOM 1474 C C . GLY A 1 190 ? 5.585 -4.118 2.546 1.00 96.06 190 GLY A C 1
ATOM 1475 O O . GLY A 1 190 ? 5.040 -3.914 1.459 1.00 96.06 190 GLY A O 1
ATOM 1476 N N . GLY A 1 191 ? 6.135 -5.302 2.833 1.00 96.12 191 GLY A N 1
ATOM 1477 C CA . GLY A 1 191 ? 6.157 -6.436 1.906 1.00 96.12 191 GLY A CA 1
ATOM 1478 C C . GLY A 1 191 ? 6.769 -6.055 0.555 1.00 96.12 191 GLY A C 1
ATOM 1479 O O . GLY A 1 191 ? 7.842 -5.458 0.504 1.00 96.12 191 GLY A O 1
ATOM 1480 N N . MET A 1 192 ? 6.073 -6.340 -0.552 1.00 95.31 192 MET A N 1
ATOM 1481 C CA . MET A 1 192 ? 6.547 -6.002 -1.906 1.00 95.31 192 MET A CA 1
ATOM 1482 C C . MET A 1 192 ? 6.783 -4.500 -2.131 1.00 95.31 192 MET A C 1
ATOM 1484 O O . MET A 1 192 ? 7.567 -4.145 -3.009 1.00 95.31 192 MET A O 1
ATOM 1488 N N . LEU A 1 193 ? 6.161 -3.612 -1.343 1.00 96.75 193 LEU A N 1
ATOM 1489 C CA . LEU A 1 193 ? 6.415 -2.169 -1.431 1.00 96.75 193 LEU A CA 1
ATOM 1490 C C . LEU A 1 193 ? 7.874 -1.830 -1.102 1.00 96.75 193 LEU A C 1
ATOM 1492 O O . LEU A 1 193 ? 8.455 -0.948 -1.727 1.00 96.75 193 LEU A O 1
ATOM 1496 N N . VAL A 1 194 ? 8.460 -2.553 -0.145 1.00 94.81 194 VAL A N 1
ATOM 1497 C CA . VAL A 1 194 ? 9.864 -2.407 0.258 1.00 94.81 194 VAL A CA 1
ATOM 1498 C C . VAL A 1 194 ? 10.746 -3.387 -0.512 1.00 94.81 194 VAL A C 1
ATOM 1500 O O . VAL A 1 194 ? 11.794 -2.995 -1.006 1.00 94.81 194 VAL A O 1
ATOM 1503 N N . GLY A 1 195 ? 10.301 -4.637 -0.665 1.00 92.50 195 GLY A N 1
ATOM 1504 C CA . GLY A 1 195 ? 11.091 -5.712 -1.265 1.00 92.50 195 GLY A CA 1
ATOM 1505 C C . GLY A 1 195 ? 11.226 -5.638 -2.786 1.00 92.50 195 GLY A C 1
ATOM 1506 O O . GLY A 1 195 ? 12.271 -5.988 -3.312 1.00 92.50 195 GLY A O 1
ATOM 1507 N N . ALA A 1 196 ? 10.227 -5.150 -3.523 1.00 93.62 196 ALA A N 1
ATOM 1508 C CA . ALA A 1 196 ? 10.265 -5.162 -4.990 1.00 93.62 196 ALA A CA 1
ATOM 1509 C C . ALA A 1 196 ? 10.288 -3.760 -5.603 1.00 93.62 196 ALA A C 1
ATOM 1511 O O . ALA A 1 196 ? 11.032 -3.518 -6.550 1.00 93.62 196 ALA A O 1
ATOM 1512 N N . ILE A 1 197 ? 9.503 -2.820 -5.071 1.00 95.56 197 ILE A N 1
ATOM 1513 C CA . ILE A 1 197 ? 9.374 -1.496 -5.686 1.00 95.56 197 ILE A CA 1
ATOM 1514 C C . ILE A 1 197 ? 10.621 -0.637 -5.407 1.00 95.56 197 ILE A C 1
ATOM 1516 O O . ILE A 1 197 ? 10.922 -0.379 -4.235 1.00 95.56 197 ILE A O 1
ATOM 1520 N N . PRO A 1 198 ? 11.307 -0.126 -6.449 1.00 94.06 198 PRO A N 1
ATOM 1521 C CA . PRO A 1 198 ? 12.493 0.700 -6.256 1.00 94.06 198 PRO A CA 1
ATOM 1522 C C . PRO A 1 198 ? 12.196 2.075 -5.622 1.00 94.06 198 PRO A C 1
ATOM 1524 O O . PRO A 1 198 ? 11.164 2.683 -5.945 1.00 94.06 198 PRO A O 1
ATOM 1527 N N . PRO A 1 199 ? 13.125 2.646 -4.822 1.00 94.00 199 PRO A N 1
ATOM 1528 C CA . PRO A 1 199 ? 12.939 3.939 -4.149 1.00 94.00 199 PRO A CA 1
ATOM 1529 C C . PRO A 1 199 ? 12.669 5.117 -5.090 1.00 94.00 199 PRO A C 1
ATOM 1531 O O . PRO A 1 199 ? 11.956 6.049 -4.731 1.00 94.00 199 PRO A O 1
ATOM 1534 N N . PHE A 1 200 ? 13.204 5.077 -6.315 1.00 92.56 200 PHE A N 1
ATOM 1535 C CA . PHE A 1 200 ? 12.973 6.125 -7.315 1.00 92.56 200 PHE A CA 1
ATOM 1536 C C . PHE A 1 200 ? 11.528 6.160 -7.834 1.00 92.56 200 PHE A C 1
ATOM 1538 O O . PHE A 1 200 ? 11.135 7.137 -8.468 1.00 92.56 200 PHE A O 1
ATOM 1545 N N . ARG A 1 201 ? 10.754 5.083 -7.633 1.00 94.81 201 ARG A N 1
ATOM 1546 C CA . ARG A 1 201 ? 9.332 5.011 -7.991 1.00 94.81 201 ARG A CA 1
ATOM 1547 C C . ARG A 1 201 ? 8.438 5.195 -6.769 1.00 94.81 201 ARG A C 1
ATOM 1549 O O . ARG A 1 201 ? 7.403 5.844 -6.872 1.00 94.81 201 ARG A O 1
ATOM 1556 N N . LEU A 1 202 ? 8.829 4.617 -5.635 1.00 96.75 202 LEU A N 1
ATOM 1557 C CA . LEU A 1 202 ? 8.119 4.721 -4.364 1.00 96.75 202 LEU A CA 1
ATOM 1558 C C . LEU A 1 202 ? 9.116 5.078 -3.254 1.00 96.75 202 LEU A C 1
ATOM 1560 O O . LEU A 1 202 ? 9.821 4.187 -2.770 1.00 96.75 202 LEU A O 1
ATOM 1564 N N . PRO A 1 203 ? 9.197 6.358 -2.856 1.00 96.00 203 PRO A N 1
ATOM 1565 C CA . PRO A 1 203 ? 10.116 6.786 -1.811 1.00 96.00 203 PRO A CA 1
ATOM 1566 C C . PRO A 1 203 ? 9.850 6.064 -0.485 1.00 96.00 203 PRO A C 1
ATOM 1568 O O . PRO A 1 203 ? 8.698 5.865 -0.100 1.00 96.00 203 PRO A O 1
ATOM 1571 N N . ARG A 1 204 ? 10.916 5.696 0.239 1.00 95.25 204 ARG A N 1
ATOM 1572 C CA . ARG A 1 204 ? 10.801 4.920 1.488 1.00 95.25 204 ARG A CA 1
ATOM 1573 C C . ARG A 1 204 ? 10.037 5.663 2.581 1.00 95.25 204 ARG A C 1
ATOM 1575 O O . ARG A 1 204 ? 9.156 5.065 3.187 1.00 95.25 204 ARG A O 1
ATOM 1582 N N . TYR A 1 205 ? 10.257 6.973 2.713 1.00 96.25 205 TYR A N 1
ATOM 1583 C CA . TYR A 1 205 ? 9.537 7.799 3.687 1.00 96.25 205 TYR A CA 1
ATOM 1584 C C . TYR A 1 205 ? 8.011 7.776 3.486 1.00 96.25 205 TYR A C 1
ATOM 1586 O O . TYR A 1 205 ? 7.270 7.873 4.453 1.00 96.25 205 TYR A O 1
ATOM 1594 N N . VAL A 1 206 ? 7.519 7.601 2.250 1.00 97.56 206 VAL A N 1
ATOM 1595 C CA . VAL A 1 206 ? 6.073 7.520 1.967 1.00 97.56 206 VAL A CA 1
ATOM 1596 C C . VAL A 1 206 ? 5.486 6.221 2.520 1.00 97.56 206 VAL A C 1
ATOM 1598 O O . VAL A 1 206 ? 4.389 6.216 3.070 1.00 97.56 206 VAL A O 1
ATOM 1601 N N . ILE A 1 207 ? 6.225 5.115 2.386 1.00 97.69 207 ILE A N 1
ATOM 1602 C CA . ILE A 1 207 ? 5.837 3.815 2.946 1.00 97.69 207 ILE A CA 1
ATOM 1603 C C . ILE A 1 207 ? 5.864 3.890 4.476 1.00 97.69 207 ILE A C 1
ATOM 1605 O O . ILE A 1 207 ? 4.923 3.456 5.137 1.00 97.69 207 ILE A O 1
ATOM 1609 N N . GLU A 1 208 ? 6.940 4.451 5.029 1.00 97.12 208 GLU A N 1
ATOM 1610 C CA . GLU A 1 208 ? 7.121 4.629 6.471 1.00 97.12 208 GLU A CA 1
ATOM 1611 C C . GLU A 1 208 ? 6.025 5.503 7.080 1.00 97.12 208 GLU A C 1
ATOM 1613 O O . GLU A 1 208 ? 5.511 5.154 8.140 1.00 97.12 208 GLU A O 1
ATOM 1618 N N . HIS A 1 209 ? 5.622 6.574 6.392 1.00 97.94 209 HIS A N 1
ATOM 1619 C CA . HIS A 1 209 ? 4.533 7.460 6.801 1.00 97.94 209 HIS A CA 1
ATOM 1620 C C . HIS A 1 209 ? 3.195 6.721 6.886 1.00 97.94 209 HIS A C 1
ATOM 1622 O O . HIS A 1 209 ? 2.589 6.660 7.955 1.00 97.94 209 HIS A O 1
ATOM 1628 N N . ASP A 1 210 ? 2.765 6.070 5.799 1.00 98.12 210 ASP A N 1
ATOM 1629 C CA . ASP A 1 210 ? 1.493 5.336 5.775 1.00 98.12 210 ASP A CA 1
ATOM 1630 C C . ASP A 1 210 ? 1.443 4.235 6.853 1.00 98.12 210 ASP A C 1
ATOM 1632 O O . ASP A 1 210 ? 0.441 4.077 7.555 1.00 98.12 210 ASP A O 1
ATOM 1636 N N . ILE A 1 211 ? 2.541 3.492 7.038 1.00 98.31 211 ILE A N 1
ATOM 1637 C CA . ILE A 1 211 ? 2.640 2.466 8.087 1.00 98.31 211 ILE A CA 1
ATOM 1638 C C . ILE A 1 211 ? 2.714 3.101 9.484 1.00 98.31 211 ILE A C 1
ATOM 1640 O O . ILE A 1 211 ? 2.188 2.538 10.446 1.00 98.31 211 ILE A O 1
ATOM 1644 N N . GLY A 1 212 ? 3.341 4.269 9.612 1.00 98.06 212 GLY A N 1
ATOM 1645 C CA . GLY A 1 212 ? 3.431 5.046 10.844 1.00 98.06 212 GLY A CA 1
ATOM 1646 C C . GLY A 1 212 ? 2.061 5.479 11.360 1.00 98.06 212 GLY A C 1
ATOM 1647 O O . GLY A 1 212 ? 1.801 5.349 12.560 1.00 98.06 212 GLY A O 1
ATOM 1648 N N . ILE A 1 213 ? 1.149 5.875 10.467 1.00 98.19 213 ILE A N 1
ATOM 1649 C CA . ILE A 1 213 ? -0.255 6.142 10.814 1.00 98.19 213 ILE A CA 1
ATOM 1650 C C . ILE A 1 213 ? -0.911 4.877 11.380 1.00 98.19 213 ILE A C 1
ATOM 1652 O O . ILE A 1 213 ? -1.461 4.910 12.479 1.00 98.19 213 ILE A O 1
ATOM 1656 N N . ILE A 1 214 ? -0.786 3.734 10.694 1.00 98.38 214 ILE A N 1
ATOM 1657 C CA . ILE A 1 214 ? -1.356 2.451 11.152 1.00 98.38 214 ILE A CA 1
ATOM 1658 C C . ILE A 1 214 ? -0.802 2.061 12.533 1.00 98.38 214 ILE A C 1
ATOM 1660 O O . ILE A 1 214 ? -1.555 1.664 13.424 1.00 98.38 214 ILE A O 1
ATOM 1664 N N . ARG A 1 215 ? 0.509 2.220 12.745 1.00 98.25 215 ARG A N 1
ATOM 1665 C CA . ARG A 1 215 ? 1.162 1.969 14.039 1.00 98.25 215 ARG A CA 1
ATOM 1666 C C . ARG A 1 215 ? 0.610 2.880 15.136 1.00 98.25 215 ARG A C 1
ATOM 1668 O O . ARG A 1 215 ? 0.320 2.409 16.232 1.00 98.25 215 ARG A O 1
ATOM 1675 N N . SER A 1 216 ? 0.402 4.158 14.828 1.00 98.19 216 SER A N 1
ATOM 1676 C CA . SER A 1 216 ? -0.119 5.164 15.765 1.00 98.19 216 SER A CA 1
ATOM 1677 C C . SER A 1 216 ? -1.561 4.897 16.214 1.00 98.19 216 SER A C 1
ATOM 1679 O O . SER A 1 216 ?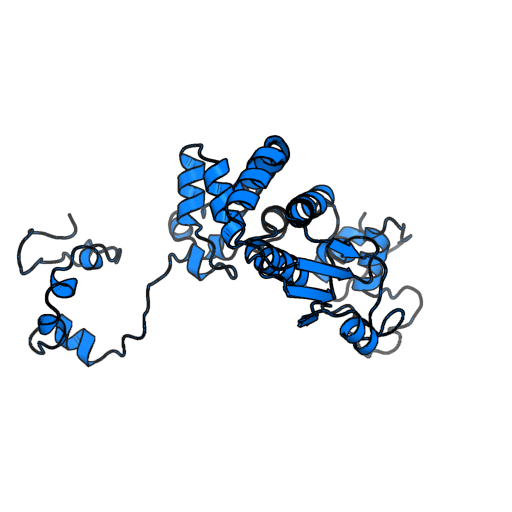 -1.979 5.376 17.268 1.00 98.19 216 SER A O 1
ATOM 1681 N N . LEU A 1 217 ? -2.311 4.079 15.466 1.00 97.88 217 LEU A N 1
ATOM 1682 C CA . LEU A 1 217 ? -3.650 3.606 15.841 1.00 97.88 217 LEU A CA 1
ATOM 1683 C C . LEU A 1 217 ? -3.633 2.418 16.824 1.00 97.88 217 LEU A C 1
ATOM 1685 O O . LEU A 1 217 ? -4.695 1.969 17.280 1.00 97.88 217 LEU A O 1
ATOM 1689 N N . GLY A 1 218 ? -2.441 1.931 17.187 1.00 97.25 218 GLY A N 1
ATOM 1690 C CA . GLY A 1 218 ? -2.230 0.864 18.166 1.00 97.25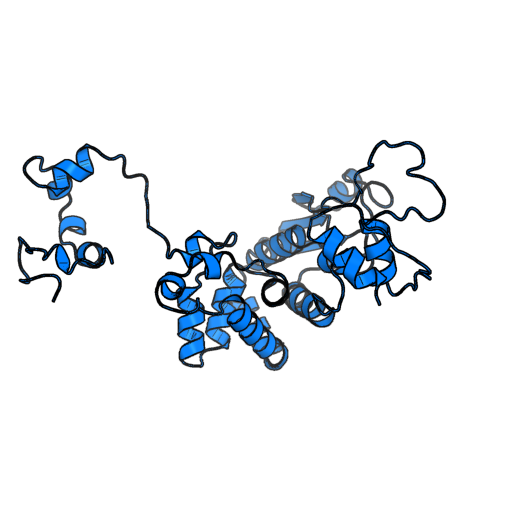 218 GLY A CA 1
ATOM 1691 C C . GLY A 1 218 ? -2.012 -0.523 17.559 1.00 97.25 218 GLY A C 1
ATOM 1692 O O . GLY A 1 218 ? -2.258 -1.516 18.241 1.00 97.25 218 GLY A O 1
ATOM 1693 N N . VAL A 1 219 ? -1.593 -0.606 16.292 1.00 98.50 219 VAL A N 1
ATOM 1694 C CA . VAL A 1 219 ? -1.173 -1.870 15.669 1.00 98.50 219 VAL A CA 1
ATOM 1695 C C . VAL A 1 219 ? 0.265 -2.191 16.072 1.00 98.50 219 VAL A C 1
ATOM 1697 O O . VAL A 1 219 ? 1.178 -1.395 15.844 1.00 98.50 219 VAL A O 1
ATOM 1700 N N . GLU A 1 220 ? 0.473 -3.377 16.636 1.00 98.00 220 GLU A N 1
ATOM 1701 C CA . GLU A 1 220 ? 1.795 -3.893 16.984 1.00 98.00 220 GLU A CA 1
ATOM 1702 C C . GLU A 1 220 ? 2.437 -4.592 15.780 1.00 98.00 220 GLU A C 1
ATOM 1704 O O . GLU A 1 220 ? 1.771 -5.331 15.057 1.00 98.00 220 GLU A O 1
ATOM 1709 N N . PHE A 1 221 ? 3.739 -4.390 15.574 1.00 98.00 221 PHE A N 1
ATOM 1710 C CA . PHE A 1 221 ? 4.500 -5.030 14.502 1.00 98.00 221 PHE A CA 1
ATOM 1711 C C . PHE A 1 221 ? 5.646 -5.857 15.083 1.00 98.00 221 PHE A C 1
ATOM 1713 O O . PHE A 1 221 ? 6.469 -5.332 15.830 1.00 98.00 221 PHE A O 1
ATOM 1720 N N . ILE A 1 222 ? 5.726 -7.125 14.684 1.00 95.94 222 ILE A N 1
ATOM 1721 C CA . ILE A 1 222 ? 6.786 -8.067 15.046 1.00 95.94 222 ILE A CA 1
ATOM 1722 C C . ILE A 1 222 ? 7.523 -8.459 13.752 1.00 95.94 222 ILE A C 1
ATOM 1724 O O . ILE A 1 222 ? 7.044 -9.315 13.003 1.00 95.94 222 ILE A O 1
ATOM 1728 N N . PRO A 1 223 ? 8.646 -7.797 13.431 1.00 95.38 223 PRO A N 1
ATOM 1729 C CA . PRO A 1 223 ? 9.405 -8.067 12.214 1.00 95.38 223 PRO A CA 1
ATOM 1730 C C . PRO A 1 223 ? 10.312 -9.297 12.363 1.00 95.38 223 PRO A C 1
ATOM 1732 O O . PRO A 1 223 ? 10.506 -9.814 13.462 1.00 95.38 223 PRO A O 1
ATOM 1735 N N . SER A 1 224 ? 10.939 -9.711 11.259 1.00 94.38 224 SER A N 1
ATOM 1736 C CA . SER A 1 224 ? 11.963 -10.769 11.215 1.00 94.38 224 SER A CA 1
ATOM 1737 C C . SER A 1 224 ? 11.510 -12.136 11.749 1.00 94.38 224 SER A C 1
ATOM 1739 O O . SER A 1 224 ? 12.319 -12.913 12.255 1.00 94.38 224 SER A O 1
ATOM 1741 N N . VAL A 1 225 ? 10.224 -12.459 11.612 1.00 92.69 225 VAL A N 1
ATOM 1742 C CA . VAL A 1 225 ? 9.636 -13.738 12.022 1.00 92.69 225 VAL A CA 1
ATOM 1743 C C . VAL A 1 225 ? 9.001 -14.413 10.810 1.00 92.69 225 VAL A C 1
ATOM 1745 O O . VAL A 1 225 ? 7.994 -13.942 10.276 1.00 92.69 22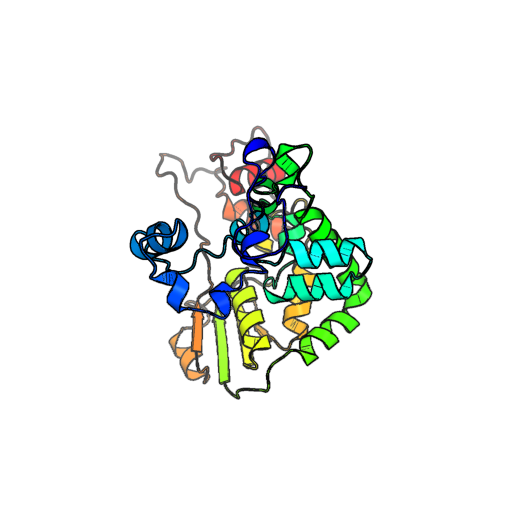5 VAL A O 1
ATOM 1748 N N . ARG A 1 226 ? 9.549 -15.553 10.368 1.00 92.75 226 ARG A N 1
ATOM 1749 C CA . ARG A 1 226 ? 8.981 -16.322 9.257 1.00 92.75 226 ARG A CA 1
ATOM 1750 C C . ARG A 1 226 ? 8.183 -17.523 9.768 1.00 92.75 226 ARG A C 1
ATOM 1752 O O . ARG A 1 226 ? 8.670 -18.473 10.382 1.00 92.75 226 ARG A O 1
ATOM 1759 N N . ILE A 1 227 ? 6.895 -17.494 9.444 1.00 90.25 227 ILE A N 1
ATOM 1760 C CA . ILE A 1 227 ? 5.972 -18.554 9.835 1.00 90.25 227 ILE A CA 1
ATOM 1761 C C . ILE A 1 227 ? 6.251 -19.820 9.025 1.00 90.25 227 ILE A C 1
ATOM 1763 O O . ILE A 1 227 ? 6.435 -19.774 7.809 1.00 90.25 227 ILE A O 1
ATOM 1767 N N . GLY A 1 228 ? 6.300 -20.953 9.721 1.00 87.62 228 GLY A N 1
ATOM 1768 C CA . GLY A 1 228 ? 6.718 -22.253 9.204 1.00 87.62 228 GLY A CA 1
ATOM 1769 C C . GLY A 1 228 ? 8.207 -22.556 9.385 1.00 87.62 228 GLY A C 1
ATOM 1770 O O . GLY A 1 228 ? 8.607 -23.681 9.098 1.00 87.62 228 GLY A O 1
ATOM 1771 N N . LYS A 1 229 ? 9.017 -21.598 9.865 1.00 86.25 229 LYS A N 1
ATOM 1772 C CA . LYS A 1 229 ? 10.437 -21.815 10.179 1.00 86.25 229 LYS A CA 1
ATOM 1773 C C . LYS A 1 229 ? 10.774 -21.422 11.618 1.00 86.25 229 LYS A C 1
ATOM 1775 O O . LYS A 1 229 ? 11.196 -22.285 12.376 1.00 86.25 229 LYS A O 1
ATOM 1780 N N . GLU A 1 230 ? 10.574 -20.161 11.994 1.00 86.56 230 GLU A N 1
ATOM 1781 C CA . GLU A 1 230 ? 10.848 -19.677 13.356 1.00 86.56 230 GLU A CA 1
ATOM 1782 C C . GLU A 1 230 ? 9.643 -19.858 14.289 1.00 86.56 230 GLU A C 1
ATOM 1784 O O . GLU A 1 230 ? 9.823 -20.095 15.477 1.00 86.56 230 GLU A O 1
ATOM 1789 N N . LEU A 1 231 ? 8.422 -19.773 13.749 1.00 87.38 231 LEU A N 1
ATOM 1790 C CA . LEU A 1 231 ? 7.167 -19.968 14.482 1.00 87.38 231 LEU A CA 1
ATOM 1791 C C . LEU A 1 231 ? 6.179 -20.786 13.653 1.00 87.38 231 LEU A C 1
ATOM 1793 O O . LEU A 1 231 ? 6.021 -20.566 12.452 1.00 87.38 231 LEU A O 1
ATOM 1797 N N . THR A 1 232 ? 5.469 -21.717 14.276 1.00 88.38 232 THR A N 1
ATOM 1798 C CA . THR A 1 232 ? 4.413 -22.502 13.627 1.00 88.38 232 THR A CA 1
ATOM 1799 C C . THR A 1 232 ? 3.035 -21.870 13.833 1.00 88.38 232 THR A C 1
ATOM 1801 O O . THR A 1 232 ? 2.767 -21.189 14.821 1.00 88.38 232 THR A O 1
ATOM 1804 N N . LEU A 1 233 ? 2.090 -22.160 12.930 1.00 85.44 233 LEU A N 1
ATOM 1805 C CA . LEU A 1 233 ? 0.691 -21.738 13.107 1.00 85.44 233 LEU A CA 1
ATOM 1806 C C . LEU A 1 233 ? 0.044 -22.328 14.370 1.00 85.44 233 LEU A C 1
ATOM 1808 O O . LEU A 1 233 ? -0.903 -21.751 14.901 1.00 85.44 233 LEU A O 1
ATOM 1812 N N . GLN A 1 234 ? 0.524 -23.483 14.841 1.00 85.12 234 GLN A N 1
ATOM 1813 C CA . GLN A 1 234 ? 0.029 -24.093 16.073 1.00 85.12 234 GLN A CA 1
ATOM 1814 C C . GLN A 1 234 ? 0.478 -23.307 17.305 1.00 85.12 234 GLN A C 1
ATOM 1816 O O . GLN A 1 234 ? -0.334 -23.101 18.201 1.00 85.12 234 GLN A O 1
ATOM 1821 N N . GLU A 1 235 ? 1.727 -22.845 17.338 1.00 85.94 235 GLU A N 1
ATOM 1822 C CA . GLU A 1 235 ? 2.250 -21.999 18.419 1.00 85.94 235 GLU A CA 1
ATOM 1823 C C . GLU A 1 235 ? 1.527 -20.655 18.458 1.00 85.94 235 GLU A C 1
ATOM 1825 O O . GLU A 1 235 ? 0.991 -20.290 19.499 1.00 85.94 235 GLU A O 1
ATOM 1830 N N . ILE A 1 236 ? 1.340 -20.011 17.302 1.00 84.38 236 ILE A N 1
ATOM 1831 C CA . ILE A 1 236 ? 0.553 -18.772 17.205 1.00 84.38 236 ILE A CA 1
ATOM 1832 C C . ILE A 1 236 ? -0.864 -18.969 17.755 1.00 84.38 236 ILE A C 1
ATOM 1834 O O . ILE A 1 236 ? -1.380 -18.141 18.498 1.00 84.38 236 ILE A O 1
ATOM 1838 N N . ARG A 1 237 ? -1.519 -20.089 17.429 1.00 79.38 237 ARG A N 1
ATOM 1839 C CA . ARG A 1 237 ? -2.855 -20.389 17.966 1.00 79.38 237 ARG A CA 1
ATOM 1840 C C . ARG A 1 237 ? -2.858 -20.626 19.479 1.00 79.38 237 ARG A C 1
ATOM 1842 O O . ARG A 1 237 ? -3.880 -20.376 20.115 1.00 79.38 237 ARG A O 1
ATOM 1849 N N . ARG A 1 238 ? -1.753 -21.101 20.062 1.00 76.00 238 ARG A N 1
ATOM 1850 C CA . ARG A 1 238 ? -1.616 -21.300 21.516 1.00 76.00 238 ARG A CA 1
ATOM 1851 C C . ARG A 1 238 ? -1.463 -19.977 22.269 1.00 76.00 238 ARG A C 1
ATOM 1853 O O . ARG A 1 238 ? -1.948 -19.890 23.396 1.00 76.00 238 ARG A O 1
ATOM 1860 N N . ASP A 1 239 ? -0.934 -18.938 21.624 1.00 74.06 239 ASP A N 1
ATOM 1861 C CA . ASP A 1 239 ? -0.741 -17.593 22.195 1.00 74.06 239 ASP A CA 1
ATOM 1862 C C . ASP A 1 239 ? -2.039 -16.765 22.354 1.00 74.06 239 ASP A C 1
ATOM 1864 O O . ASP A 1 239 ? -2.012 -15.557 22.590 1.00 74.06 239 ASP A O 1
ATOM 1868 N N . ARG A 1 240 ? -3.207 -17.425 22.314 1.00 73.31 240 ARG A N 1
ATOM 1869 C CA . ARG A 1 240 ? -4.545 -16.855 22.571 1.00 73.31 240 ARG A CA 1
ATOM 1870 C C . ARG A 1 240 ? -4.962 -15.723 21.620 1.00 73.31 240 ARG A C 1
ATOM 1872 O O . ARG A 1 240 ? -5.634 -14.782 22.045 1.00 73.31 240 ARG A O 1
ATOM 1879 N N . PHE A 1 241 ? -4.620 -15.819 20.338 1.00 91.00 241 PHE A N 1
ATOM 1880 C CA . PHE A 1 241 ? -5.302 -15.028 19.308 1.00 91.00 241 PHE A CA 1
ATOM 1881 C C . PHE A 1 241 ? -6.665 -15.649 18.981 1.00 91.00 241 PHE A C 1
ATOM 1883 O O . PHE A 1 241 ? -6.783 -16.866 18.837 1.00 91.00 241 PHE A O 1
ATOM 1890 N N . ASP A 1 242 ? -7.696 -14.818 18.839 1.00 93.19 242 ASP A N 1
ATOM 1891 C CA . ASP A 1 242 ? -9.039 -15.254 18.448 1.00 93.19 242 ASP A CA 1
ATOM 1892 C C . ASP A 1 242 ? -9.122 -15.564 16.942 1.00 93.19 242 ASP A C 1
ATOM 1894 O O . ASP A 1 242 ? -9.947 -16.374 16.519 1.00 93.19 242 ASP A O 1
ATOM 1898 N N . ALA A 1 243 ? -8.269 -14.935 16.125 1.00 94.19 243 ALA A N 1
ATOM 1899 C CA . ALA A 1 243 ? -8.190 -15.174 14.687 1.00 94.19 243 ALA A CA 1
ATOM 1900 C C . ALA A 1 243 ? -6.768 -14.982 14.139 1.00 94.19 243 ALA A C 1
ATOM 1902 O O . ALA A 1 243 ? -5.972 -14.213 14.680 1.00 94.19 243 ALA A O 1
ATOM 1903 N N . VAL A 1 244 ? -6.483 -15.674 13.032 1.00 94.31 244 VAL A N 1
ATOM 1904 C CA . VAL A 1 244 ? -5.232 -15.577 12.268 1.00 94.31 244 VAL A CA 1
ATOM 1905 C C . VAL A 1 244 ? -5.576 -15.235 10.822 1.00 94.31 244 VAL A C 1
ATOM 1907 O O . VAL A 1 244 ? -6.373 -15.940 10.204 1.00 94.31 244 VAL A O 1
ATOM 1910 N N . VAL A 1 245 ? -4.953 -14.195 10.272 1.00 96.44 245 VAL A N 1
ATOM 1911 C CA . VAL A 1 245 ? -5.070 -13.816 8.857 1.00 96.44 245 VAL A CA 1
ATOM 1912 C C . VAL A 1 245 ? -3.741 -14.081 8.161 1.00 96.44 245 VAL A C 1
ATOM 1914 O O . VAL A 1 245 ? -2.698 -13.638 8.632 1.00 96.44 245 VAL A O 1
ATOM 1917 N N . LEU A 1 246 ? -3.763 -14.791 7.032 1.00 95.94 246 LEU A N 1
ATOM 1918 C CA . LEU A 1 246 ? -2.571 -15.030 6.216 1.00 95.94 246 LEU A CA 1
ATOM 1919 C C . LEU A 1 246 ? -2.554 -14.056 5.034 1.00 95.94 246 LEU A C 1
ATOM 1921 O O . LEU A 1 246 ? -3.344 -14.184 4.104 1.00 95.94 246 LEU A O 1
ATOM 1925 N N . ALA A 1 247 ? -1.627 -13.104 5.066 1.00 97.06 247 ALA A N 1
ATOM 1926 C CA . ALA A 1 247 ? -1.412 -12.061 4.065 1.00 97.06 247 ALA A CA 1
ATOM 1927 C C . ALA A 1 247 ? 0.039 -12.082 3.536 1.00 97.06 247 ALA A C 1
ATOM 1929 O O . ALA A 1 247 ? 0.662 -11.046 3.307 1.00 97.06 247 ALA A O 1
ATOM 1930 N N . ILE A 1 248 ? 0.586 -13.287 3.344 1.00 94.94 248 ILE A N 1
ATOM 1931 C CA . ILE A 1 248 ? 2.012 -13.518 3.058 1.00 94.94 248 ILE A CA 1
ATOM 1932 C C . ILE A 1 248 ? 2.444 -13.178 1.626 1.00 94.94 248 ILE A C 1
ATOM 1934 O O . ILE A 1 248 ? 3.637 -13.040 1.374 1.00 94.94 248 ILE A O 1
ATOM 1938 N N . GLY A 1 249 ? 1.504 -13.028 0.688 1.00 94.56 249 GLY A N 1
ATOM 1939 C CA . GLY A 1 249 ? 1.802 -12.737 -0.718 1.00 94.56 249 GLY A CA 1
ATOM 1940 C C . GLY A 1 249 ? 2.572 -13.852 -1.443 1.00 94.56 249 GLY A C 1
ATOM 1941 O O . GLY A 1 249 ? 2.620 -14.999 -0.999 1.00 94.56 249 GLY A O 1
ATOM 1942 N N . THR A 1 250 ? 3.169 -13.510 -2.588 1.00 92.56 250 THR A N 1
ATOM 1943 C CA . THR A 1 250 ? 3.881 -14.442 -3.480 1.00 92.56 250 THR A CA 1
ATOM 1944 C C . THR A 1 250 ? 5.341 -14.025 -3.651 1.00 92.56 250 THR A C 1
ATOM 1946 O O . THR A 1 250 ? 5.634 -13.101 -4.401 1.00 92.56 250 THR A O 1
ATOM 1949 N N . TRP A 1 251 ? 6.258 -14.715 -2.972 1.00 90.06 251 TRP A N 1
ATOM 1950 C CA . TRP A 1 251 ? 7.688 -14.358 -2.902 1.00 90.06 251 TRP A CA 1
ATOM 1951 C C . TRP A 1 251 ? 8.616 -15.278 -3.702 1.00 90.06 251 TRP A C 1
ATOM 1953 O O . TRP A 1 251 ? 9.820 -15.281 -3.476 1.00 90.06 251 TRP A O 1
ATOM 1963 N N . LYS A 1 252 ? 8.066 -16.116 -4.583 1.00 89.25 252 LYS A N 1
ATOM 1964 C CA . LYS A 1 252 ? 8.852 -17.022 -5.424 1.00 89.25 252 LYS A CA 1
ATOM 1965 C C . LYS A 1 252 ? 8.853 -16.505 -6.854 1.00 89.25 252 LYS A C 1
ATOM 1967 O O . LYS A 1 252 ? 7.778 -16.258 -7.399 1.00 89.25 252 LYS A O 1
ATOM 1972 N N . ASP A 1 253 ? 10.034 -16.390 -7.448 1.00 87.62 253 ASP A N 1
ATOM 1973 C CA . ASP A 1 253 ? 10.166 -16.182 -8.887 1.00 87.62 253 ASP A CA 1
ATOM 1974 C C . ASP A 1 253 ? 9.614 -17.374 -9.677 1.00 87.62 253 ASP A C 1
ATOM 1976 O O . ASP A 1 253 ? 9.602 -18.518 -9.210 1.00 87.62 253 ASP A O 1
ATOM 1980 N N . ILE A 1 254 ? 9.172 -17.086 -10.898 1.00 87.19 254 ILE A N 1
ATOM 1981 C CA . ILE A 1 254 ? 8.744 -18.091 -11.870 1.00 87.19 254 ILE A CA 1
ATOM 1982 C C . ILE A 1 254 ? 9.988 -18.559 -12.631 1.00 87.19 254 ILE A C 1
ATOM 1984 O O . ILE A 1 254 ? 10.695 -17.738 -13.212 1.00 87.19 254 ILE A O 1
ATOM 1988 N N . ALA A 1 255 ? 10.253 -19.867 -12.623 1.00 87.44 255 ALA A N 1
ATOM 1989 C CA . ALA A 1 255 ? 11.308 -20.466 -13.440 1.00 87.44 255 ALA A CA 1
ATOM 1990 C C . ALA A 1 255 ? 10.896 -20.491 -14.920 1.00 87.44 255 ALA A C 1
ATOM 1992 O O . ALA A 1 255 ? 9.718 -20.684 -15.231 1.00 87.44 255 ALA A O 1
ATOM 1993 N N . LEU A 1 256 ? 11.859 -20.312 -15.827 1.00 89.12 256 LEU A N 1
ATOM 1994 C CA . LEU A 1 256 ? 11.617 -20.365 -17.270 1.00 89.12 256 LEU A CA 1
ATOM 1995 C C . LEU A 1 256 ? 11.611 -21.811 -17.783 1.00 89.12 256 LEU A C 1
ATOM 1997 O O . LEU A 1 256 ? 10.991 -22.084 -18.809 1.00 89.12 256 LEU A O 1
ATOM 2001 N N . GLY A 1 257 ? 12.272 -22.733 -17.077 1.00 91.44 257 GLY A N 1
ATOM 2002 C CA . GLY A 1 257 ? 12.354 -24.143 -17.449 1.00 91.44 257 GLY A CA 1
ATOM 2003 C C . GLY A 1 257 ? 13.220 -24.381 -18.684 1.00 91.44 257 GLY A C 1
ATOM 2004 O O . GLY A 1 257 ? 12.955 -25.311 -19.448 1.00 91.44 257 GLY A O 1
ATOM 2005 N N . ILE A 1 258 ? 14.215 -23.522 -18.924 1.00 91.62 258 ILE A N 1
ATOM 2006 C CA . ILE A 1 258 ? 15.083 -23.582 -20.106 1.00 91.62 258 ILE A CA 1
ATOM 2007 C C . ILE A 1 258 ? 16.502 -24.042 -19.742 1.00 91.62 258 ILE A C 1
ATOM 2009 O O . ILE A 1 258 ? 16.990 -23.735 -18.652 1.00 91.62 258 ILE A O 1
ATOM 2013 N N . PRO A 1 259 ? 17.212 -24.738 -20.652 1.00 93.12 259 PRO A N 1
ATOM 2014 C CA . PRO A 1 259 ? 18.603 -25.108 -20.422 1.00 93.12 259 PRO A CA 1
ATOM 2015 C C . PRO A 1 259 ? 19.475 -23.887 -20.104 1.00 93.12 259 PRO A C 1
ATOM 2017 O O . PRO A 1 259 ? 19.486 -22.913 -20.854 1.00 93.12 259 PRO A O 1
ATOM 2020 N N . GLY A 1 260 ? 20.226 -23.963 -19.003 1.00 87.00 260 GLY A N 1
ATOM 2021 C CA . GLY A 1 260 ? 21.151 -22.911 -18.581 1.00 87.00 260 GLY A CA 1
ATOM 2022 C C . GLY A 1 260 ? 20.537 -21.786 -17.742 1.00 87.00 260 GLY A C 1
ATOM 2023 O O . GLY A 1 260 ? 21.254 -20.829 -17.462 1.00 87.00 260 GLY A O 1
ATOM 2024 N N . GLU A 1 261 ? 19.277 -21.885 -17.299 1.00 89.00 261 GLU A N 1
ATOM 2025 C CA . GLU A 1 261 ? 18.636 -20.841 -16.472 1.00 89.00 261 GLU A CA 1
ATOM 2026 C C . GLU A 1 261 ? 19.287 -20.617 -15.092 1.00 89.00 261 GLU A C 1
ATOM 2028 O O . GLU A 1 261 ? 19.133 -19.544 -14.515 1.00 89.00 261 GLU A O 1
ATOM 2033 N N . ASP A 1 262 ? 20.075 -21.583 -14.606 1.00 88.44 262 ASP A N 1
ATOM 2034 C CA . ASP A 1 262 ? 20.853 -21.493 -13.359 1.00 88.44 262 ASP A CA 1
ATOM 2035 C C . ASP A 1 262 ? 22.339 -21.130 -13.591 1.00 88.44 262 ASP A C 1
ATOM 2037 O O . ASP A 1 262 ? 23.176 -21.265 -12.694 1.00 88.44 262 ASP A O 1
ATOM 2041 N N . THR A 1 263 ? 22.712 -20.706 -14.804 1.00 90.31 263 THR A N 1
ATOM 2042 C CA . THR A 1 263 ? 24.105 -20.336 -15.116 1.00 90.31 263 THR A CA 1
ATOM 2043 C C . THR A 1 263 ? 24.519 -19.065 -14.367 1.00 90.31 263 THR A C 1
ATOM 2045 O O . THR A 1 263 ? 23.711 -18.173 -14.109 1.00 90.31 263 THR A O 1
ATOM 2048 N N . SER A 1 264 ? 25.810 -18.945 -14.039 1.00 87.50 264 SER A N 1
ATOM 2049 C CA . SER A 1 264 ? 26.363 -17.721 -13.450 1.00 87.50 264 SER A CA 1
ATOM 2050 C C . SER A 1 264 ? 26.037 -16.493 -14.314 1.00 87.50 264 SER A C 1
ATOM 2052 O O . SER A 1 264 ? 26.250 -16.506 -15.525 1.00 87.50 264 SER A O 1
ATOM 2054 N N . GLY A 1 265 ? 25.509 -15.443 -13.681 1.00 87.00 265 GLY A N 1
ATOM 2055 C CA . GLY A 1 265 ? 25.024 -14.230 -14.348 1.00 87.00 265 GLY A CA 1
ATOM 2056 C C . GLY A 1 265 ? 23.505 -14.184 -14.553 1.00 87.00 265 GLY A C 1
ATOM 2057 O O . GLY A 1 265 ? 22.963 -13.098 -14.751 1.00 87.00 265 GLY A O 1
ATOM 2058 N N . CYS A 1 266 ? 22.797 -15.311 -14.432 1.00 90.94 266 CYS A N 1
ATOM 2059 C CA . CYS A 1 266 ? 21.335 -15.334 -14.405 1.00 90.94 266 CYS A CA 1
ATOM 2060 C C . CYS A 1 266 ? 20.834 -14.959 -13.003 1.00 90.94 266 CYS A C 1
ATOM 2062 O O . CYS A 1 266 ? 20.981 -15.718 -12.047 1.00 90.94 266 CYS A O 1
ATOM 2064 N N . LEU A 1 267 ? 20.249 -13.766 -12.874 1.00 91.50 267 LEU A N 1
ATOM 2065 C CA . LEU A 1 267 ? 19.660 -13.281 -11.627 1.00 91.50 267 LEU A CA 1
ATOM 2066 C C . LEU A 1 267 ? 18.136 -13.371 -11.696 1.00 91.50 267 LEU A C 1
ATOM 2068 O O . LEU A 1 267 ? 17.520 -12.966 -12.683 1.00 91.50 267 LEU A O 1
ATOM 2072 N N . LYS A 1 268 ? 17.525 -13.870 -10.623 1.00 92.12 268 LYS A N 1
ATOM 2073 C CA . LYS A 1 268 ? 16.069 -13.882 -10.466 1.00 92.12 268 LYS A CA 1
ATOM 2074 C C . LYS A 1 268 ? 15.560 -12.474 -10.170 1.00 92.12 268 LYS A C 1
ATOM 2076 O O . LYS A 1 268 ? 16.227 -11.698 -9.490 1.00 92.12 268 LYS A O 1
ATOM 2081 N N . CYS A 1 269 ? 14.387 -12.138 -10.700 1.00 92.38 269 CYS A N 1
ATOM 2082 C CA . CYS A 1 269 ? 13.864 -10.773 -10.696 1.00 92.38 269 CYS A CA 1
ATOM 2083 C C . CYS A 1 269 ? 13.591 -10.264 -9.276 1.00 92.38 269 CYS A C 1
ATOM 2085 O O . CYS A 1 269 ? 14.061 -9.183 -8.912 1.00 92.38 269 CYS A O 1
ATOM 2087 N N . LEU A 1 270 ? 12.857 -11.035 -8.469 1.00 91.75 270 LEU A N 1
ATOM 2088 C CA . LEU A 1 270 ? 12.531 -10.632 -7.104 1.00 91.75 270 LEU A CA 1
ATOM 2089 C C . LEU A 1 270 ? 13.770 -10.635 -6.214 1.00 91.75 270 LEU A C 1
ATOM 2091 O O . LEU A 1 270 ? 13.933 -9.700 -5.436 1.00 91.75 270 LEU A O 1
ATOM 2095 N N . ASP A 1 271 ? 14.653 -11.624 -6.359 1.00 90.31 271 ASP A N 1
ATOM 2096 C CA . ASP A 1 271 ? 15.917 -11.666 -5.615 1.00 90.31 271 ASP A CA 1
ATOM 2097 C C . ASP A 1 271 ? 16.777 -10.430 -5.921 1.00 90.31 271 ASP A C 1
ATOM 2099 O O . ASP A 1 271 ? 17.198 -9.732 -5.000 1.00 90.31 271 ASP A O 1
ATOM 2103 N N . PHE A 1 272 ? 16.961 -10.096 -7.203 1.00 93.69 272 PHE A N 1
ATOM 2104 C CA . PHE A 1 272 ? 17.705 -8.912 -7.636 1.00 93.69 272 PHE A CA 1
ATOM 2105 C C . PHE A 1 272 ? 17.124 -7.621 -7.045 1.00 93.69 272 PHE A C 1
ATOM 2107 O O . PHE A 1 272 ? 17.843 -6.848 -6.408 1.00 93.69 272 PHE A O 1
ATOM 2114 N N . LEU A 1 273 ? 15.817 -7.397 -7.222 1.00 93.94 273 LEU A N 1
ATOM 2115 C CA . LEU A 1 273 ? 15.153 -6.195 -6.720 1.00 93.94 273 LEU A CA 1
ATOM 2116 C C . LEU A 1 273 ? 15.220 -6.110 -5.194 1.00 93.94 273 LEU A C 1
ATOM 2118 O O . LEU A 1 273 ? 15.509 -5.040 -4.664 1.00 93.94 273 LEU A O 1
ATOM 2122 N N . ASN A 1 274 ? 15.007 -7.221 -4.489 1.00 91.50 274 ASN A N 1
ATOM 2123 C CA . ASN A 1 274 ? 15.055 -7.271 -3.031 1.00 91.50 274 ASN A CA 1
ATOM 2124 C C . ASN A 1 274 ? 16.454 -6.960 -2.495 1.00 91.50 274 ASN A C 1
ATOM 2126 O O . ASN A 1 274 ? 16.597 -6.148 -1.583 1.00 91.50 274 ASN A O 1
ATOM 2130 N N . THR A 1 275 ? 17.496 -7.530 -3.100 1.00 90.81 275 THR A N 1
ATOM 2131 C CA . THR A 1 275 ? 18.886 -7.254 -2.727 1.00 90.81 275 THR A CA 1
ATOM 2132 C C . THR A 1 275 ? 19.233 -5.774 -2.894 1.00 90.81 275 THR A C 1
ATOM 2134 O O . THR A 1 275 ? 19.731 -5.163 -1.944 1.00 90.81 275 THR A O 1
ATOM 2137 N N . VAL A 1 276 ? 18.905 -5.174 -4.046 1.00 92.00 276 VAL A N 1
ATOM 2138 C CA . VAL A 1 276 ? 19.160 -3.743 -4.292 1.00 92.00 276 VAL A CA 1
ATOM 2139 C C . VAL A 1 276 ? 18.338 -2.862 -3.353 1.00 92.00 276 VAL A C 1
ATOM 2141 O O . VAL A 1 276 ? 18.850 -1.905 -2.775 1.00 92.00 276 VAL A O 1
ATOM 2144 N N . ASN A 1 277 ? 17.067 -3.202 -3.137 1.00 90.88 277 ASN A N 1
ATOM 2145 C CA . ASN A 1 277 ? 16.181 -2.458 -2.249 1.00 90.88 277 ASN A CA 1
ATOM 2146 C C . ASN A 1 277 ? 16.606 -2.513 -0.778 1.00 90.88 277 ASN A C 1
ATOM 2148 O O . ASN A 1 277 ? 16.343 -1.558 -0.047 1.00 90.88 277 ASN A O 1
ATOM 2152 N N . ALA A 1 278 ? 17.281 -3.587 -0.366 1.00 87.56 278 ALA A N 1
ATOM 2153 C CA . ALA A 1 278 ? 17.910 -3.726 0.943 1.00 87.56 278 ALA A CA 1
ATOM 2154 C C . ALA A 1 278 ? 19.242 -2.953 1.067 1.00 87.56 278 ALA A C 1
ATOM 2156 O O . ALA A 1 278 ? 19.907 -3.051 2.095 1.00 87.56 278 ALA A O 1
ATOM 2157 N N . GLY A 1 279 ? 19.637 -2.191 0.040 1.00 87.81 279 GLY A N 1
ATOM 2158 C CA . GLY A 1 279 ? 20.835 -1.351 0.042 1.00 87.81 279 GLY A CA 1
ATOM 2159 C C . GLY A 1 279 ? 22.120 -2.076 -0.356 1.00 87.81 279 GLY A C 1
ATOM 2160 O O . GLY A 1 279 ? 23.202 -1.507 -0.223 1.00 87.81 279 GLY A O 1
ATOM 2161 N N . HIS A 1 280 ? 22.032 -3.313 -0.847 1.00 88.00 280 HIS A N 1
ATOM 2162 C CA . HIS A 1 280 ? 23.206 -4.045 -1.309 1.00 88.00 280 HIS A CA 1
ATOM 2163 C C . HIS A 1 280 ? 23.502 -3.699 -2.768 1.00 88.00 280 HIS A C 1
ATOM 2165 O O . HIS A 1 280 ? 22.627 -3.774 -3.632 1.00 88.00 280 HIS A O 1
ATOM 2171 N N . ALA A 1 281 ? 24.757 -3.357 -3.052 1.00 81.56 281 ALA A N 1
ATOM 2172 C CA . ALA A 1 281 ? 25.209 -3.141 -4.417 1.00 81.56 281 ALA A CA 1
ATOM 2173 C C . ALA A 1 281 ? 25.325 -4.480 -5.160 1.00 81.56 281 ALA A C 1
ATOM 2175 O O . ALA A 1 281 ? 25.928 -5.431 -4.658 1.00 81.56 281 ALA A O 1
ATOM 2176 N N . ILE A 1 282 ? 24.786 -4.532 -6.378 1.00 86.25 282 ILE A N 1
ATOM 2177 C CA . ILE A 1 282 ? 25.022 -5.625 -7.320 1.00 86.25 282 ILE A CA 1
ATOM 2178 C C . ILE A 1 282 ? 25.868 -5.058 -8.453 1.00 86.25 282 ILE A C 1
ATOM 2180 O O . ILE A 1 282 ? 25.409 -4.211 -9.214 1.00 86.25 282 ILE A O 1
ATOM 2184 N N . ASN A 1 283 ? 27.113 -5.523 -8.558 1.00 84.88 283 ASN A N 1
ATOM 2185 C CA . ASN A 1 283 ? 28.025 -5.090 -9.611 1.00 84.88 283 ASN A CA 1
ATOM 2186 C C . ASN A 1 283 ? 27.613 -5.728 -10.941 1.00 84.88 283 ASN A C 1
ATOM 2188 O O . ASN A 1 283 ? 27.969 -6.871 -11.230 1.00 84.88 283 ASN A O 1
ATOM 2192 N N . LEU A 1 284 ? 26.859 -4.983 -11.742 1.00 89.75 284 LEU A N 1
ATOM 2193 C CA . LEU A 1 284 ? 26.520 -5.353 -13.110 1.00 89.75 284 LEU A CA 1
ATOM 2194 C C . LEU A 1 284 ? 27.538 -4.738 -14.076 1.00 89.75 284 LEU A C 1
ATOM 2196 O O . LEU A 1 284 ? 27.960 -3.596 -13.912 1.00 89.75 284 LEU A O 1
ATOM 2200 N N . SER A 1 285 ? 27.942 -5.495 -15.094 1.00 88.25 285 SER A N 1
ATOM 2201 C CA . SER A 1 285 ? 28.786 -4.989 -16.177 1.00 88.25 285 SER A CA 1
ATOM 2202 C C . SER A 1 285 ? 28.362 -5.586 -17.517 1.00 88.25 285 SER A C 1
ATOM 2204 O O . SER A 1 285 ? 27.770 -6.664 -17.574 1.00 88.25 285 SER A O 1
ATOM 2206 N N . GLY A 1 286 ? 28.650 -4.872 -18.605 1.00 91.06 286 GLY A N 1
ATOM 2207 C CA . GLY A 1 286 ? 28.299 -5.305 -19.956 1.00 91.06 286 GLY A CA 1
ATOM 2208 C C . GLY A 1 286 ? 26.821 -5.105 -20.306 1.00 91.06 286 GLY A C 1
ATOM 2209 O O . GLY A 1 286 ? 26.194 -4.132 -19.894 1.00 91.06 286 GLY A O 1
ATOM 2210 N N . THR A 1 287 ? 26.286 -6.000 -21.139 1.00 93.62 287 THR A N 1
ATOM 2211 C CA . THR A 1 287 ? 24.901 -5.928 -21.629 1.00 93.62 287 THR A CA 1
ATOM 2212 C C . THR A 1 287 ? 23.977 -6.725 -20.718 1.00 93.62 287 THR A C 1
ATOM 2214 O O . THR A 1 287 ? 24.163 -7.928 -20.552 1.00 93.62 287 THR A O 1
ATOM 2217 N N . VAL A 1 288 ? 22.958 -6.066 -20.166 1.00 94.75 288 VAL A N 1
ATOM 2218 C CA . VAL A 1 288 ? 21.932 -6.706 -19.334 1.00 94.75 288 VAL A CA 1
ATOM 2219 C C . VAL A 1 288 ? 20.708 -7.033 -20.188 1.00 94.75 288 VAL A C 1
ATOM 2221 O O . VAL A 1 288 ? 20.110 -6.141 -20.788 1.00 94.75 288 VAL A O 1
ATOM 2224 N N . LEU A 1 289 ? 20.314 -8.309 -20.218 1.00 94.56 289 LEU A N 1
ATOM 2225 C CA . LEU A 1 289 ? 19.060 -8.766 -20.819 1.00 94.56 289 LEU A CA 1
ATOM 2226 C C . LEU A 1 289 ? 18.020 -8.996 -19.718 1.00 94.56 289 LEU A C 1
ATOM 2228 O O . LEU A 1 289 ? 18.226 -9.818 -18.830 1.00 94.56 289 LEU A O 1
ATOM 2232 N N . VAL A 1 290 ? 16.884 -8.303 -19.799 1.00 95.12 290 VAL A N 1
ATOM 2233 C CA . VAL A 1 290 ? 15.745 -8.511 -18.895 1.00 95.12 290 VAL A CA 1
ATOM 2234 C C . VAL A 1 290 ? 14.660 -9.293 -19.626 1.00 95.12 290 VAL A C 1
ATOM 2236 O O . VAL A 1 290 ? 14.175 -8.859 -20.669 1.00 95.12 290 VAL A O 1
ATOM 2239 N N . ILE A 1 291 ? 14.272 -10.444 -19.074 1.00 93.31 291 ILE A N 1
ATOM 2240 C CA . ILE A 1 291 ? 13.267 -11.335 -19.663 1.00 93.31 291 ILE A CA 1
ATOM 2241 C C . ILE A 1 291 ? 11.922 -11.113 -18.959 1.00 93.31 291 ILE A C 1
ATOM 2243 O O . ILE A 1 291 ? 11.736 -11.509 -17.811 1.00 93.31 291 ILE A O 1
ATOM 2247 N N . GLY A 1 292 ? 10.981 -10.466 -19.651 1.00 91.94 292 GLY A N 1
ATOM 2248 C CA . GLY A 1 292 ? 9.622 -10.197 -19.168 1.00 91.94 292 GLY A CA 1
ATOM 2249 C C . GLY A 1 292 ? 9.082 -8.839 -19.629 1.00 91.94 292 GLY A C 1
ATOM 2250 O O . GLY A 1 292 ? 9.839 -7.986 -20.080 1.00 91.94 292 GLY A O 1
ATOM 2251 N N . GLY A 1 293 ? 7.764 -8.631 -19.511 1.00 91.50 293 GLY A N 1
ATOM 2252 C CA . GLY A 1 293 ? 7.085 -7.398 -19.959 1.00 91.50 293 GLY A CA 1
ATOM 2253 C C . GLY A 1 293 ? 6.225 -6.695 -18.902 1.00 91.50 293 GLY A C 1
ATOM 2254 O O . GLY A 1 293 ? 5.535 -5.732 -19.215 1.00 91.50 293 GLY A O 1
ATOM 2255 N N . GLY A 1 294 ? 6.220 -7.188 -17.660 1.00 91.69 294 GLY A N 1
ATOM 2256 C CA . GLY A 1 294 ? 5.422 -6.618 -16.570 1.00 91.69 294 GLY A CA 1
ATOM 2257 C C . GLY A 1 294 ? 6.147 -5.526 -15.777 1.00 91.69 294 GLY A C 1
ATOM 2258 O O . GLY A 1 294 ? 7.316 -5.226 -16.014 1.00 91.69 294 GLY A O 1
ATOM 2259 N N . ASN A 1 295 ? 5.471 -4.993 -14.754 1.00 91.50 295 ASN A N 1
ATOM 2260 C CA . ASN A 1 295 ? 6.023 -3.957 -13.867 1.00 91.50 295 ASN A CA 1
ATOM 2261 C C . ASN A 1 295 ? 7.385 -4.344 -13.270 1.00 91.50 295 ASN A C 1
ATOM 2263 O O . ASN A 1 295 ? 8.296 -3.523 -13.251 1.00 91.50 295 ASN A O 1
ATOM 2267 N N . ALA A 1 296 ? 7.541 -5.599 -12.837 1.00 91.88 296 ALA A N 1
ATOM 2268 C CA . ALA A 1 296 ? 8.790 -6.095 -12.262 1.00 91.88 296 ALA A CA 1
ATOM 2269 C C . ALA A 1 296 ? 9.946 -6.104 -13.280 1.00 91.88 296 ALA A C 1
ATOM 2271 O O . ALA A 1 296 ? 11.076 -5.778 -12.924 1.00 91.88 296 ALA A O 1
ATOM 2272 N N . ALA A 1 297 ? 9.670 -6.391 -14.558 1.00 94.56 297 ALA A N 1
ATOM 2273 C CA . ALA A 1 297 ? 10.676 -6.335 -15.618 1.00 94.56 297 ALA A CA 1
ATOM 2274 C C . ALA A 1 297 ? 11.127 -4.890 -15.878 1.00 94.56 297 ALA A C 1
ATOM 2276 O O . ALA A 1 297 ? 12.322 -4.618 -15.957 1.00 94.56 297 ALA A O 1
ATOM 2277 N N . ILE A 1 298 ? 10.185 -3.942 -15.924 1.00 95.00 298 ILE A N 1
ATOM 2278 C CA . ILE A 1 298 ? 10.499 -2.514 -16.090 1.00 95.00 298 ILE A CA 1
ATOM 2279 C C . ILE A 1 298 ? 11.298 -1.990 -14.889 1.00 95.00 298 ILE A C 1
ATOM 2281 O O . ILE A 1 298 ? 12.297 -1.292 -15.070 1.00 95.00 298 ILE A O 1
ATOM 2285 N N . ASP A 1 299 ? 10.897 -2.344 -13.666 1.00 95.38 299 ASP A N 1
ATOM 2286 C CA . ASP A 1 299 ? 11.627 -1.975 -12.451 1.00 95.38 299 ASP A CA 1
ATOM 2287 C C . ASP A 1 299 ? 13.036 -2.567 -12.448 1.00 95.38 299 ASP A C 1
ATOM 2289 O O . ASP A 1 299 ? 13.987 -1.852 -12.137 1.00 95.38 299 ASP A O 1
ATOM 2293 N N . THR A 1 300 ? 13.183 -3.828 -12.858 1.00 95.38 300 THR A N 1
ATOM 2294 C CA . THR A 1 300 ? 14.480 -4.509 -12.972 1.00 95.38 300 THR A CA 1
ATOM 2295 C C . THR A 1 300 ? 15.371 -3.801 -13.981 1.00 95.38 300 THR A C 1
ATOM 2297 O O . THR A 1 300 ? 16.486 -3.428 -13.638 1.00 95.38 300 THR A O 1
ATOM 2300 N N . ALA A 1 301 ? 14.868 -3.524 -15.187 1.00 95.56 301 ALA A N 1
ATOM 2301 C CA . ALA A 1 301 ? 15.629 -2.845 -16.233 1.00 95.56 301 ALA A CA 1
ATOM 2302 C C . ALA A 1 301 ? 16.096 -1.449 -15.795 1.00 95.56 301 ALA A C 1
ATOM 2304 O O . ALA A 1 301 ? 17.252 -1.079 -15.986 1.00 95.56 301 ALA A O 1
ATOM 2305 N N . ARG A 1 302 ? 15.211 -0.671 -15.158 1.00 95.00 302 ARG A N 1
ATOM 2306 C CA . ARG A 1 302 ? 15.559 0.666 -14.655 1.00 95.00 302 ARG A CA 1
ATOM 2307 C C . ARG A 1 302 ? 16.503 0.609 -13.459 1.00 95.00 302 ARG A C 1
ATOM 2309 O O . ARG A 1 302 ? 17.303 1.526 -13.296 1.00 95.00 302 ARG A O 1
ATOM 2316 N N . THR A 1 303 ? 16.395 -0.414 -12.622 1.00 94.56 303 THR A N 1
ATOM 2317 C CA . THR A 1 303 ? 17.296 -0.614 -11.482 1.00 94.56 303 THR A CA 1
ATOM 2318 C C . THR A 1 303 ? 18.679 -1.044 -11.952 1.00 94.56 303 THR A C 1
ATOM 2320 O O . THR A 1 303 ? 19.652 -0.490 -11.476 1.00 94.56 303 THR A O 1
ATOM 2323 N N . ALA A 1 304 ? 18.772 -1.930 -12.944 1.00 93.75 304 ALA A N 1
ATOM 2324 C CA . ALA A 1 304 ? 20.039 -2.397 -13.504 1.00 93.75 304 ALA A CA 1
ATOM 2325 C C . ALA A 1 304 ? 20.864 -1.301 -14.205 1.00 93.75 304 ALA A C 1
ATOM 2327 O O . ALA A 1 304 ? 22.071 -1.448 -14.349 1.00 93.75 304 ALA A O 1
ATOM 2328 N N . LEU A 1 305 ? 20.217 -0.221 -14.659 1.00 91.19 305 LEU A N 1
ATOM 2329 C CA . LEU A 1 305 ? 20.887 0.943 -15.251 1.00 91.19 305 LEU A CA 1
ATOM 2330 C C . LEU A 1 305 ? 21.549 1.865 -14.207 1.00 91.19 305 LEU A C 1
ATOM 2332 O O . LEU A 1 305 ? 22.348 2.720 -14.583 1.00 91.19 305 LEU A O 1
ATOM 2336 N N . ARG A 1 306 ? 21.155 1.764 -12.935 1.00 88.00 306 ARG A N 1
ATOM 2337 C CA . ARG A 1 306 ? 21.610 2.642 -11.848 1.00 88.00 306 ARG A CA 1
ATOM 2338 C C . ARG A 1 306 ? 22.770 2.019 -11.093 1.00 88.00 306 ARG A C 1
ATOM 2340 O O . ARG A 1 306 ? 23.619 2.817 -10.648 1.00 88.00 306 ARG A O 1
#

Secondary structure (DSSP, 8-state):
--EE-SSSSPEE-SSS-----HHHHT-GGGT-GGGGS-TTSHHHHHHHSS--S------HHHHT-TT---HHHHHHHHHTT-HHHHHHHHHHH-S-HHHHHHH---HHHHT-GGGGTSPPP-HHHHHHHHHHHHHHTHHHHHHHHHHTSPPP---EEEEE--SHHHHHHHHHHHHTT-EEEEE-SSSSS-THHHHTS-TTTS-HHHHHHHHHHHHHTT-EEE-S--BTTTB-HHHHHHTT-SEEEE------PPP---TTTTSTT---HHHHHHHHHTT------SPPPP---SHHHHHHHHHHT-

Sequence (306 aa):
MTVEGRTYKPVVDRDLCQRCSVCVRACPAEYLPDLRHDKDTVRGYVYTNIDLVVTEFLPPCVAACPLGQDVREYVQLLSVGKVQDALLIIRKDNPLPGVCGYVCHHPCEQACVRGSWDDPVAIRELKRYAVHYEIDHQEEIIEALKERKHSARGKKVVIVGAGPAGLACAFELVMQGYTITVMDALAQPGGMLVGAIPPFRLPRYVIEHDIGIIRSLGVEFIPSVRIGKELTLQEIRRDRFDAVVLAIGTWKDIALGIPGEDTSGCLKCLDFLNTVNAGHAINLSGTVLVIGGGNAAIDTARTALR